Protein AF-0000000074255251 (afdb_homodimer)

Secondary structure (DSSP, 8-state):
--HHHHHHHHHHHHHHHHHHHHHHHHHH-THHIIIII--SSGGG--HHHHHHHHHHHHHHHHHHHHHHHTTT-HHHHHHHHHHHHHHHHHHHHHHHTS-SS-SSHHHHHHHHHHHHHHHHHHHHHHHHHHHHHHHHHHT-/--HHHHHHHHHHHHHHHHHHHHHHHHHH-THHIIIII--SSGGG--HHHHHHHHHHHHHHHHHHHHHHHTTT-HHHHHHHHHHHHHHHHHHHHHHHTS-SS-SSHHHHHHHHHHHHHHHHHHHHHHHHHHHHHHHHHHT-

Nearest PDB structures (foldseek):
  8vdq-assembly1_A  TM=4.973E-01  e=1.899E+00  Mus musculus
  7zw1-assembly1_B  TM=2.789E-01  e=3.136E+00  Homo sapiens
  8vdq-assembly1_A  TM=4.969E-01  e=1.899E+00  Mus musculus
  7zw1-assembly1_B  TM=2.789E-01  e=3.136E+00  Homo sapiens

pLDDT: mean 94.94, std 5.68, range [66.31, 98.88]

Radius of gyration: 19.83 Å; Cα contacts (8 Å, |Δi|>4): 352; chains: 2; bounding box: 44×58×39 Å

Solvent-accessible surface area (backbone atoms only — not comparable to full-atom values): 13835 Å² total; per-residue (Å²): 130,58,69,65,56,52,52,50,26,52,49,30,40,51,52,17,51,53,26,40,50,50,18,52,40,24,70,73,43,47,61,56,44,29,69,38,36,29,51,50,43,36,85,66,57,42,69,67,34,21,43,42,47,16,52,36,31,38,52,48,15,54,46,28,38,49,24,34,74,43,62,82,38,60,69,51,42,52,52,41,48,46,52,28,51,49,50,40,52,52,54,50,40,27,39,74,71,68,40,35,18,43,96,40,72,50,36,45,47,59,44,49,54,25,50,51,46,45,53,50,49,60,57,43,50,57,53,55,53,51,52,52,54,53,55,58,56,65,74,100,131,57,70,65,57,52,53,50,27,52,48,31,38,52,53,15,51,52,26,41,50,49,20,54,40,24,71,74,43,45,63,54,45,29,70,39,37,29,51,49,42,36,84,65,57,42,68,67,34,20,41,43,46,17,52,36,29,38,52,49,15,53,48,28,36,50,25,35,76,43,61,82,38,60,69,53,42,51,52,42,48,46,51,28,51,50,50,38,51,53,54,50,41,27,39,73,71,68,39,36,18,42,94,41,71,50,36,45,46,58,45,48,53,25,51,51,48,46,54,50,50,59,57,43,51,56,53,54,52,52,50,53,55,53,56,58,57,66,77,99

Sequence (280 aa):
MSRFLNVLRSWLVIVSIIAMGNTLQSFRDHTFLYEKLYTGKPDLVNGLQARTFGIWTLLSSVIRCFCAIDIHNKTLYHITLWTFFLALGHFLTEVFVFETAAPTVGVLAPLMVASFSVFGMLLGLQYLEVERVSRHKKRKMSRFLNVLRSWLVIVSIIAMGNTLQSFRDHTFLYEKLYTGKPDLVNGLQARTFGIWTLLSSVIRCFCAIDIHNKTLYHITLWTFFLALGHFLTEVFVFETAAPTVGVLAPLMVASFSVFGMLLGLQYLEVERVSRHKKRK

InterPro domains:
  IPR005352 Erg28 [PF03694] (8-118)
  IPR005352 Erg28 [PTHR15451] (5-123)

Organism: Phascolarctos cinereus (NCBI:txid38626)

Foldseek 3Di:
DDPLLLVLLVLLLVLLVVLQVLLVCLQPPVVCCCVQWQVQASVVGDNVNSNVSSVLSNVLSVLSNVCSVVVLPVVSLVVNLVSLVVLLVVLVCCVPPVRRGDPDPRSVVSNVSSVVSNVSSVVVVVVSVVVVVVVVVVVD/DDPLLLVLLVLLLVLLVVLQVLLVCLQPPVVCCCVQWQVQASVVGDNVNSNVSSVLSNVLSVLSNVCSVVVLPVVSLVVNLVSLVVLLVVLVCCVPPVRRGDPDPRSVVSNVSSVVSNVSSVVVVVVSVVVVVVVVVVVD

Structure (mmCIF, N/CA/C/O backbone):
data_AF-0000000074255251-model_v1
#
loop_
_entity.id
_entity.type
_entity.pdbx_description
1 polymer 'Probable ergosterol biosynthetic protein 28'
#
loop_
_atom_site.group_PDB
_atom_site.id
_atom_site.type_symbol
_atom_site.label_atom_id
_atom_site.label_alt_id
_atom_site.label_comp_id
_atom_site.label_asym_id
_atom_site.label_entity_id
_atom_site.label_seq_id
_atom_site.pdbx_PDB_ins_code
_atom_site.Cartn_x
_atom_site.Cartn_y
_atom_site.Cartn_z
_atom_site.occupancy
_atom_site.B_iso_or_equiv
_atom_site.auth_seq_id
_atom_site.auth_comp_id
_atom_site.auth_asym_id
_atom_site.auth_atom_id
_atom_site.pdbx_PDB_model_num
ATOM 1 N N . MET A 1 1 ? 14.016 24.734 5.926 1 81.44 1 MET A N 1
ATOM 2 C CA . MET A 1 1 ? 14.102 23.281 6 1 81.44 1 MET A CA 1
ATOM 3 C C . MET A 1 1 ? 15.555 22.812 6.016 1 81.44 1 MET A C 1
ATOM 5 O O . MET A 1 1 ? 16.406 23.391 5.336 1 81.44 1 MET A O 1
ATOM 9 N N . SER A 1 2 ? 15.875 21.891 6.789 1 88.94 2 SER A N 1
ATOM 10 C CA . SER A 1 2 ? 17.25 21.422 6.918 1 88.94 2 SER A CA 1
ATOM 11 C C . SER A 1 2 ? 17.734 20.781 5.621 1 88.94 2 SER A C 1
ATOM 13 O O . SER A 1 2 ? 16.922 20.344 4.801 1 88.94 2 SER A O 1
ATOM 15 N N . ARG A 1 3 ? 19 20.891 5.41 1 93.06 3 ARG A N 1
ATOM 16 C CA . ARG A 1 3 ? 19.609 20.266 4.25 1 93.06 3 ARG A CA 1
ATOM 17 C C . ARG A 1 3 ? 19.328 18.766 4.219 1 93.06 3 ARG A C 1
ATOM 19 O O . ARG A 1 3 ? 19.078 18.203 3.152 1 93.06 3 ARG A O 1
ATOM 26 N N . PHE A 1 4 ? 19.375 18.188 5.336 1 96 4 PHE A N 1
ATOM 27 C CA . PHE A 1 4 ? 19.141 16.75 5.422 1 96 4 PHE A CA 1
ATOM 28 C C . PHE A 1 4 ? 17.734 16.406 4.949 1 96 4 PHE A C 1
ATOM 30 O O . PHE A 1 4 ? 17.547 15.453 4.199 1 96 4 PHE A O 1
ATOM 37 N N . LEU A 1 5 ? 16.75 17.109 5.352 1 95.88 5 LEU A N 1
ATOM 38 C CA . LEU A 1 5 ? 15.375 16.828 4.957 1 95.88 5 LEU A CA 1
ATOM 39 C C . LEU A 1 5 ? 15.195 17.016 3.455 1 95.88 5 LEU A C 1
ATOM 41 O O . LEU A 1 5 ? 14.414 16.297 2.824 1 95.88 5 LEU A O 1
ATOM 45 N N . ASN A 1 6 ? 15.93 17.906 2.939 1 96.56 6 ASN A N 1
ATOM 46 C CA . ASN A 1 6 ? 15.875 18.094 1.494 1 96.56 6 ASN A CA 1
ATOM 47 C C . ASN A 1 6 ? 16.453 16.891 0.75 1 96.56 6 ASN A C 1
ATOM 49 O O . ASN A 1 6 ? 15.898 16.469 -0.268 1 96.56 6 ASN A O 1
ATOM 53 N N . VAL A 1 7 ? 17.547 16.438 1.216 1 97.81 7 VAL A N 1
ATOM 54 C CA . VAL A 1 7 ? 18.156 15.25 0.628 1 97.81 7 VAL A CA 1
ATOM 55 C C . VAL A 1 7 ? 17.203 14.062 0.779 1 97.81 7 VAL A C 1
ATOM 57 O O . VAL A 1 7 ? 17.031 13.273 -0.155 1 97.81 7 VAL A O 1
ATOM 60 N N . LEU A 1 8 ? 16.578 13.945 1.9 1 98.19 8 LEU A N 1
ATOM 61 C CA . LEU A 1 8 ? 15.633 12.867 2.164 1 98.19 8 LEU A CA 1
ATOM 62 C C . LEU A 1 8 ? 14.438 12.953 1.221 1 98.19 8 LEU A C 1
ATOM 64 O O . LEU A 1 8 ? 13.977 11.938 0.696 1 98.19 8 LEU A O 1
ATOM 68 N N . ARG A 1 9 ? 13.953 14.07 0.99 1 98.19 9 ARG A N 1
ATOM 69 C CA . ARG A 1 9 ? 12.852 14.281 0.059 1 98.19 9 ARG A CA 1
ATOM 70 C C . ARG A 1 9 ? 13.227 13.812 -1.345 1 98.19 9 ARG A C 1
ATOM 72 O O . ARG A 1 9 ? 12.453 13.109 -1.997 1 98.19 9 ARG A O 1
ATOM 79 N N . SER A 1 10 ? 14.398 14.25 -1.732 1 98.56 10 SER A N 1
ATOM 80 C CA . SER A 1 10 ? 14.867 13.852 -3.055 1 98.56 10 SER A CA 1
ATOM 81 C C . SER A 1 10 ? 15.016 12.336 -3.154 1 98.56 10 SER A C 1
ATOM 83 O O . SER A 1 10 ? 14.672 11.734 -4.176 1 98.56 10 SER A O 1
ATOM 85 N N . TRP A 1 11 ? 15.523 11.75 -2.123 1 98.69 11 TRP A N 1
ATOM 86 C CA . TRP A 1 11 ? 15.672 10.297 -2.059 1 98.69 11 TRP A CA 1
ATOM 87 C C . TRP A 1 11 ? 14.312 9.609 -2.184 1 98.69 11 TRP A C 1
ATOM 89 O O . TRP A 1 11 ? 14.156 8.664 -2.963 1 98.69 11 TRP A O 1
ATOM 99 N N . LEU A 1 12 ? 13.352 10.125 -1.461 1 98.81 12 LEU A N 1
ATOM 100 C CA . LEU A 1 12 ? 12.016 9.523 -1.478 1 98.81 12 LEU A CA 1
ATOM 101 C C . LEU A 1 12 ? 11.383 9.656 -2.857 1 98.81 12 LEU A C 1
ATOM 103 O O . LEU A 1 12 ? 10.664 8.758 -3.303 1 98.81 12 LEU A O 1
ATOM 107 N N . VAL A 1 13 ? 11.664 10.734 -3.539 1 98.81 13 VAL A N 1
ATOM 108 C CA . VAL A 1 13 ? 11.156 10.891 -4.898 1 98.81 13 VAL A CA 1
ATOM 109 C C . VAL A 1 13 ? 11.797 9.852 -5.812 1 98.81 13 VAL A C 1
ATOM 111 O O . VAL A 1 13 ? 11.109 9.211 -6.613 1 98.81 13 VAL A O 1
ATOM 114 N N . ILE A 1 14 ? 13.07 9.719 -5.688 1 98.75 14 ILE A N 1
ATOM 115 C CA . ILE A 1 14 ? 13.789 8.742 -6.508 1 98.75 14 ILE A CA 1
ATOM 116 C C . ILE A 1 14 ? 13.227 7.348 -6.254 1 98.75 14 ILE A C 1
ATOM 118 O O . ILE A 1 14 ? 12.945 6.605 -7.199 1 98.75 14 ILE A O 1
ATOM 122 N N . VAL A 1 15 ? 13.047 6.996 -5.008 1 98.56 15 VAL A N 1
ATOM 123 C CA . VAL A 1 15 ? 12.555 5.672 -4.648 1 98.56 15 VAL A CA 1
ATOM 124 C C . VAL A 1 15 ? 11.125 5.504 -5.156 1 98.56 15 VAL A C 1
ATOM 126 O O . VAL A 1 15 ? 10.719 4.406 -5.551 1 98.56 15 VAL A O 1
ATOM 129 N N . SER A 1 16 ? 10.383 6.551 -5.145 1 98.81 16 SER A N 1
ATOM 130 C CA . SER A 1 16 ? 9.031 6.52 -5.688 1 98.81 16 SER A CA 1
ATOM 131 C C . SER A 1 16 ? 9.047 6.242 -7.188 1 98.81 16 SER A C 1
ATOM 133 O O . SER A 1 16 ? 8.234 5.457 -7.691 1 98.81 16 SER A O 1
ATOM 135 N N . ILE A 1 17 ? 9.945 6.84 -7.902 1 98.5 17 ILE A N 1
ATOM 136 C CA . ILE A 1 17 ? 10.07 6.641 -9.336 1 98.5 17 ILE A CA 1
ATOM 137 C C . ILE A 1 17 ? 10.508 5.203 -9.625 1 98.5 17 ILE A C 1
ATOM 139 O O . ILE A 1 17 ? 9.992 4.562 -10.547 1 98.5 17 ILE A O 1
ATOM 143 N N . ILE A 1 18 ? 11.422 4.695 -8.852 1 97.38 18 ILE A N 1
ATOM 144 C CA . ILE A 1 18 ? 11.867 3.316 -9 1 97.38 18 ILE A CA 1
ATOM 145 C C . ILE A 1 18 ? 10.695 2.367 -8.789 1 97.38 18 ILE A C 1
ATOM 147 O O . ILE A 1 18 ? 10.5 1.429 -9.562 1 97.38 18 ILE A O 1
ATOM 151 N N . ALA A 1 19 ? 9.891 2.621 -7.762 1 98.12 19 ALA A N 1
ATOM 152 C CA . ALA A 1 19 ? 8.719 1.796 -7.484 1 98.12 19 ALA A CA 1
ATOM 153 C C . ALA A 1 19 ? 7.711 1.869 -8.633 1 98.12 19 ALA A C 1
ATOM 155 O O . ALA A 1 19 ? 7.078 0.867 -8.977 1 98.12 19 ALA A O 1
ATOM 156 N N . MET A 1 20 ? 7.547 3.023 -9.172 1 98 20 MET A N 1
ATOM 157 C CA . MET A 1 20 ? 6.684 3.168 -10.344 1 98 20 MET A CA 1
ATOM 158 C C . MET A 1 20 ? 7.207 2.346 -11.516 1 98 20 MET A C 1
ATOM 160 O O . MET A 1 20 ? 6.43 1.724 -12.242 1 98 20 MET A O 1
ATOM 164 N N . GLY A 1 21 ? 8.516 2.4 -11.703 1 95.5 21 GLY A N 1
ATOM 165 C CA . GLY A 1 21 ? 9.125 1.557 -12.711 1 95.5 21 GLY A CA 1
ATOM 166 C C . GLY A 1 21 ? 8.859 0.079 -12.5 1 95.5 21 GLY A C 1
ATOM 167 O O . GLY A 1 21 ? 8.562 -0.646 -13.453 1 95.5 21 GLY A O 1
ATOM 168 N N . ASN A 1 22 ? 8.961 -0.374 -11.266 1 95.06 22 ASN A N 1
ATOM 169 C CA . ASN A 1 22 ? 8.617 -1.755 -10.945 1 95.06 22 ASN A CA 1
ATOM 170 C C . ASN A 1 22 ? 7.172 -2.074 -11.305 1 95.06 22 ASN A C 1
ATOM 172 O O . ASN A 1 22 ? 6.879 -3.16 -11.805 1 95.06 22 ASN A O 1
ATOM 176 N N . THR A 1 23 ? 6.301 -1.154 -10.969 1 97.38 23 THR A N 1
ATOM 177 C CA . THR A 1 23 ? 4.891 -1.317 -11.289 1 97.38 23 THR A CA 1
ATOM 178 C C . THR A 1 23 ? 4.695 -1.527 -12.789 1 97.38 23 THR A C 1
ATOM 180 O O . THR A 1 23 ? 4.082 -2.512 -13.203 1 97.38 23 THR A O 1
ATOM 183 N N . LEU A 1 24 ? 5.25 -0.653 -13.555 1 96.75 24 LEU A N 1
ATOM 184 C CA . LEU A 1 24 ? 5.098 -0.719 -15 1 96.75 24 LEU A CA 1
ATOM 185 C C . LEU A 1 24 ? 5.676 -2.02 -15.555 1 96.75 24 LEU A C 1
ATOM 187 O O . LEU A 1 24 ? 5.059 -2.668 -16.406 1 96.75 24 LEU A O 1
ATOM 191 N N . GLN A 1 25 ? 6.781 -2.373 -15.055 1 94.5 25 GLN A N 1
ATOM 192 C CA . GLN A 1 25 ? 7.43 -3.605 -15.5 1 94.5 25 GLN A CA 1
ATOM 193 C C . GLN A 1 25 ? 6.598 -4.828 -15.133 1 94.5 25 GLN A C 1
ATOM 195 O O . GLN A 1 25 ? 6.508 -5.785 -15.898 1 94.5 25 GLN A O 1
ATOM 200 N N . SER A 1 26 ? 5.992 -4.832 -13.953 1 95.81 26 SER A N 1
ATOM 201 C CA . SER A 1 26 ? 5.191 -5.957 -13.477 1 95.81 26 SER A CA 1
ATOM 202 C C . SER A 1 26 ? 3.957 -6.16 -14.352 1 95.81 26 SER A C 1
ATOM 204 O O . SER A 1 26 ? 3.504 -7.289 -14.539 1 95.81 26 SER A O 1
ATOM 206 N N . PHE A 1 27 ? 3.361 -5.117 -14.922 1 94.88 27 PHE A N 1
ATOM 207 C CA . PHE A 1 27 ? 2.156 -5.215 -15.734 1 94.88 27 PHE A CA 1
ATOM 208 C C . PHE A 1 27 ? 2.504 -5.508 -17.188 1 94.88 27 PHE A C 1
ATOM 210 O O . PHE A 1 27 ? 1.709 -6.105 -17.906 1 94.88 27 PHE A O 1
ATOM 217 N N . ARG A 1 28 ? 3.715 -5.141 -17.578 1 91 28 ARG A N 1
ATOM 218 C CA . ARG A 1 28 ? 4.113 -5.332 -18.969 1 91 28 ARG A CA 1
ATOM 219 C C . AR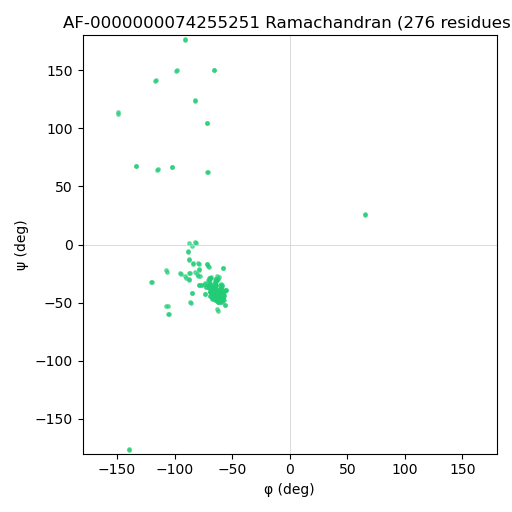G A 1 28 ? 4.688 -6.727 -19.188 1 91 28 ARG A C 1
ATOM 221 O O . ARG A 1 28 ? 4.328 -7.41 -20.141 1 91 28 ARG A O 1
ATOM 228 N N . ASP A 1 29 ? 5.625 -7.059 -18.297 1 89.38 29 ASP A N 1
ATOM 229 C CA . ASP A 1 29 ? 6.367 -8.312 -18.422 1 89.38 29 ASP A CA 1
ATOM 230 C C . ASP A 1 29 ? 6.773 -8.852 -17.062 1 89.38 29 ASP A C 1
ATOM 232 O O . ASP A 1 29 ? 7.699 -8.328 -16.438 1 89.38 29 ASP A O 1
ATOM 236 N N . HIS A 1 30 ? 6.117 -9.938 -16.828 1 83.56 30 HIS A N 1
ATOM 237 C CA . HIS A 1 30 ? 6.398 -10.477 -15.5 1 83.56 30 HIS A CA 1
ATOM 238 C C . HIS A 1 30 ? 7.699 -11.281 -15.492 1 83.56 30 HIS A C 1
ATOM 240 O O . HIS A 1 30 ? 8.117 -11.781 -14.445 1 83.56 30 HIS A O 1
ATOM 246 N N . THR A 1 31 ? 8.406 -11.359 -16.641 1 86.12 31 THR A N 1
ATOM 247 C CA . THR A 1 31 ? 9.656 -12.102 -16.703 1 86.12 31 THR A CA 1
ATOM 248 C C . THR A 1 31 ? 10.719 -11.461 -15.812 1 86.12 31 THR A C 1
ATOM 250 O O . THR A 1 31 ? 11.547 -12.156 -15.227 1 86.12 31 THR A O 1
ATOM 253 N N . PHE A 1 32 ? 10.617 -10.266 -15.664 1 87.19 32 PHE A N 1
ATOM 254 C CA . PHE A 1 32 ? 11.547 -9.539 -14.812 1 87.19 32 PHE A CA 1
ATOM 255 C C . PHE A 1 32 ? 11.523 -10.086 -13.391 1 87.19 32 PHE A C 1
ATOM 257 O O . PHE A 1 32 ? 12.57 -10.273 -12.766 1 87.19 32 PHE A O 1
ATOM 264 N N . LEU A 1 33 ? 10.391 -10.383 -12.938 1 85.75 33 LEU A N 1
ATOM 265 C CA . LEU A 1 33 ? 10.234 -10.805 -11.547 1 85.75 33 LEU A CA 1
ATOM 266 C C . LEU A 1 33 ? 10.867 -12.172 -11.32 1 85.75 33 LEU A C 1
ATOM 268 O O . LEU A 1 33 ? 11.555 -12.383 -10.32 1 85.75 33 LEU A O 1
ATOM 272 N N . TYR A 1 34 ? 10.711 -13.016 -12.234 1 88.06 34 TYR A N 1
ATOM 273 C CA . TYR A 1 34 ? 11.305 -14.32 -11.969 1 88.06 34 TYR A CA 1
ATOM 274 C C . TYR A 1 34 ? 12.781 -14.336 -12.344 1 88.06 34 TYR A C 1
ATOM 276 O O . TYR A 1 34 ? 13.547 -15.164 -11.844 1 88.06 34 TYR A O 1
ATOM 284 N N . GLU A 1 35 ? 13.211 -13.398 -13.094 1 88.12 35 GLU A N 1
ATOM 285 C CA . GLU A 1 35 ? 14.617 -13.391 -13.484 1 88.12 35 GLU A CA 1
ATOM 286 C C . GLU A 1 35 ? 15.461 -12.602 -12.492 1 88.12 35 GLU A C 1
ATOM 288 O O . GLU A 1 35 ? 16.641 -12.898 -12.297 1 88.12 35 GLU A O 1
ATOM 293 N N . LYS A 1 36 ? 14.797 -11.664 -11.867 1 89.38 36 LYS A N 1
ATOM 294 C CA . LYS A 1 36 ? 15.633 -10.75 -11.094 1 89.38 36 LYS A CA 1
ATOM 295 C C . LYS A 1 36 ? 15.25 -10.773 -9.617 1 89.38 36 LYS A C 1
ATOM 297 O O . LYS A 1 36 ? 16.109 -10.617 -8.742 1 89.38 36 LYS A O 1
ATOM 302 N N . LEU A 1 37 ? 14.039 -10.977 -9.297 1 93.19 37 LEU A N 1
ATOM 303 C CA . LEU A 1 37 ? 13.594 -10.812 -7.918 1 93.19 37 LEU A CA 1
ATOM 304 C C . LEU A 1 37 ? 13.375 -12.164 -7.25 1 93.19 37 LEU A C 1
ATOM 306 O O . LEU A 1 37 ? 14.062 -12.508 -6.285 1 93.19 37 LEU A O 1
ATOM 310 N N . TYR A 1 38 ? 12.5 -12.93 -7.789 1 96.12 38 TYR A N 1
ATOM 311 C CA . TYR A 1 38 ? 12.133 -14.203 -7.176 1 96.12 38 TYR A CA 1
ATOM 312 C C . TYR A 1 38 ? 12.805 -15.367 -7.895 1 96.12 38 TYR A C 1
ATOM 314 O O . TYR A 1 38 ? 12.125 -16.25 -8.43 1 96.12 38 TYR A O 1
ATOM 322 N N . THR A 1 39 ? 14.062 -15.453 -7.812 1 94.81 39 THR A N 1
ATOM 323 C CA . THR A 1 39 ? 14.891 -16.375 -8.578 1 94.81 39 THR A CA 1
ATOM 324 C C . THR A 1 39 ? 15.016 -17.719 -7.859 1 94.81 39 THR A C 1
ATOM 326 O O . THR A 1 39 ? 15.453 -18.703 -8.453 1 94.81 39 THR A O 1
ATOM 329 N N . GLY A 1 40 ? 14.648 -17.828 -6.652 1 95.38 40 GLY A N 1
ATOM 330 C CA . GLY A 1 40 ? 14.734 -19.078 -5.914 1 95.38 40 GLY A CA 1
ATOM 331 C C . GLY A 1 40 ? 13.758 -20.125 -6.398 1 95.38 40 GLY A C 1
ATOM 332 O O . GLY A 1 40 ? 14.117 -21.297 -6.535 1 95.38 40 GLY A O 1
ATOM 333 N N . LYS A 1 41 ? 12.531 -19.734 -6.633 1 95.62 41 LYS A N 1
ATOM 334 C CA . LYS A 1 41 ? 11.484 -20.578 -7.211 1 95.62 41 LYS A CA 1
ATOM 335 C C . LYS A 1 41 ? 10.734 -19.844 -8.312 1 95.62 41 LYS A C 1
ATOM 337 O O . LYS A 1 41 ? 9.555 -19.516 -8.164 1 95.62 41 LYS A O 1
ATOM 342 N N . PRO A 1 42 ? 11.391 -19.594 -9.367 1 94.44 42 PRO A N 1
ATOM 343 C CA . PRO A 1 42 ? 10.859 -18.75 -10.438 1 94.44 42 PRO A CA 1
ATOM 344 C C . PRO A 1 42 ? 9.539 -19.266 -11 1 94.44 42 PRO A C 1
ATOM 346 O O . PRO A 1 42 ? 8.75 -18.5 -11.555 1 94.44 42 PRO A O 1
ATOM 349 N N . ASP A 1 43 ? 9.219 -20.547 -10.797 1 95.06 43 ASP A N 1
ATOM 350 C CA . ASP A 1 43 ? 8 -21.141 -11.336 1 95.06 43 ASP A CA 1
ATOM 351 C C . ASP A 1 43 ? 6.762 -20.641 -10.602 1 95.06 43 ASP A C 1
ATOM 353 O O . ASP A 1 43 ? 5.637 -20.797 -11.078 1 95.06 43 ASP A O 1
ATOM 357 N N . LEU A 1 44 ? 6.977 -20.078 -9.461 1 95.62 44 LEU A N 1
ATOM 358 C CA . LEU A 1 44 ? 5.859 -19.562 -8.664 1 95.62 44 LEU A CA 1
ATOM 359 C C . LEU A 1 44 ? 5.391 -18.219 -9.188 1 95.62 44 LEU A C 1
ATOM 361 O O . LEU A 1 44 ? 4.301 -17.75 -8.844 1 95.62 44 LEU A O 1
ATOM 365 N N . VAL A 1 45 ? 6.23 -17.594 -9.984 1 96.44 45 VAL A N 1
ATOM 366 C CA . VAL A 1 45 ? 5.879 -16.281 -10.523 1 96.44 45 VAL A CA 1
ATOM 367 C C . VAL A 1 45 ? 4.988 -16.438 -11.75 1 96.44 45 VAL A C 1
ATOM 369 O O . VAL A 1 45 ? 5.297 -17.219 -12.648 1 96.44 45 VAL A O 1
ATOM 372 N N . ASN A 1 46 ? 3.863 -15.836 -11.703 1 95.94 46 ASN A N 1
ATOM 373 C CA . ASN A 1 46 ? 2.953 -15.797 -12.844 1 95.94 46 ASN A CA 1
ATOM 374 C C . ASN A 1 46 ? 2.305 -14.422 -12.984 1 95.94 46 ASN A C 1
ATOM 376 O O . ASN A 1 46 ? 2.672 -13.477 -12.281 1 95.94 46 ASN A O 1
ATOM 380 N N . GLY A 1 47 ? 1.424 -14.312 -13.922 1 96.19 47 GLY A N 1
ATOM 381 C CA . GLY A 1 47 ? 0.821 -13.023 -14.203 1 96.19 47 GLY A CA 1
ATOM 382 C C . GLY A 1 47 ? 0.044 -12.461 -13.031 1 96.19 47 GLY A C 1
ATOM 383 O O . GLY A 1 47 ? 0.061 -11.25 -12.789 1 96.19 47 GLY A O 1
ATOM 384 N N . LEU A 1 48 ? -0.673 -13.289 -12.32 1 97.19 48 LEU A N 1
ATOM 385 C CA . LEU A 1 48 ? -1.45 -12.844 -11.164 1 97.19 48 LEU A CA 1
ATOM 386 C C . LEU A 1 48 ? -0.538 -12.305 -10.07 1 97.19 48 LEU A C 1
ATOM 388 O O . LEU A 1 48 ? -0.793 -11.234 -9.516 1 97.19 48 LEU A O 1
ATOM 392 N N . GLN A 1 49 ? 0.502 -13.07 -9.773 1 96.94 49 GLN A N 1
ATOM 393 C CA . GLN A 1 49 ? 1.468 -12.625 -8.773 1 96.94 49 GLN A CA 1
ATOM 394 C C . GLN A 1 49 ? 2.121 -11.312 -9.188 1 96.94 49 GLN A C 1
ATOM 396 O O . GLN A 1 49 ? 2.303 -10.414 -8.367 1 96.94 49 GLN A O 1
ATOM 401 N N . ALA A 1 50 ? 2.4 -11.172 -10.43 1 97.69 50 ALA A N 1
ATOM 402 C CA . ALA A 1 50 ? 3.043 -9.969 -10.945 1 97.69 50 ALA A CA 1
ATOM 403 C C . ALA A 1 50 ? 2.121 -8.758 -10.828 1 97.69 50 ALA A C 1
ATOM 405 O O . ALA A 1 50 ? 2.557 -7.676 -10.43 1 97.69 50 ALA A O 1
ATOM 406 N N . ARG A 1 51 ? 0.934 -8.93 -11.141 1 97.94 51 ARG A N 1
ATOM 407 C CA . ARG A 1 51 ? -0.016 -7.824 -11.047 1 97.94 51 ARG A CA 1
ATOM 408 C C . ARG A 1 51 ? -0.259 -7.434 -9.594 1 97.94 51 ARG A C 1
ATOM 410 O O . ARG A 1 51 ? -0.426 -6.254 -9.281 1 97.94 51 ARG A O 1
ATOM 417 N N . THR A 1 52 ? -0.31 -8.398 -8.703 1 97.88 52 THR A N 1
ATOM 418 C CA . THR A 1 52 ? -0.433 -8.125 -7.273 1 97.88 52 THR A CA 1
ATOM 419 C C . THR A 1 52 ? 0.787 -7.363 -6.762 1 97.88 52 THR A C 1
ATOM 421 O O . THR A 1 52 ? 0.651 -6.395 -6.012 1 97.88 52 THR A O 1
ATOM 424 N N . PHE A 1 53 ? 1.96 -7.801 -7.195 1 98.31 53 PHE A N 1
ATOM 425 C CA . PHE A 1 53 ? 3.197 -7.105 -6.859 1 98.31 53 PHE A CA 1
ATOM 426 C C . PHE A 1 53 ? 3.172 -5.676 -7.379 1 98.31 53 PHE A C 1
ATOM 428 O O . PHE A 1 53 ? 3.578 -4.746 -6.676 1 98.31 53 PHE A O 1
ATOM 435 N N . GLY A 1 54 ? 2.684 -5.527 -8.547 1 98.19 54 GLY A N 1
ATOM 436 C CA . GLY A 1 54 ? 2.586 -4.215 -9.172 1 98.19 54 GLY A CA 1
ATOM 437 C C . GLY A 1 54 ? 1.679 -3.262 -8.414 1 98.19 54 GLY A C 1
ATOM 438 O O . GLY A 1 54 ? 1.993 -2.08 -8.273 1 98.19 54 GLY A O 1
ATOM 439 N N . ILE A 1 55 ? 0.579 -3.775 -7.977 1 98.44 55 ILE A N 1
ATOM 440 C CA . ILE A 1 55 ? -0.362 -2.936 -7.242 1 98.44 55 ILE A CA 1
ATOM 441 C C . ILE A 1 55 ? 0.253 -2.516 -5.906 1 98.44 55 ILE A C 1
ATOM 443 O O . ILE A 1 55 ? 0.095 -1.371 -5.477 1 98.44 55 ILE A O 1
ATOM 447 N N . TRP A 1 56 ? 0.909 -3.445 -5.25 1 98.44 56 TRP A N 1
ATOM 448 C CA . TRP A 1 56 ? 1.601 -3.139 -4.004 1 98.44 56 TRP A CA 1
ATOM 449 C C . TRP A 1 56 ? 2.66 -2.062 -4.219 1 98.44 56 TRP A C 1
ATOM 451 O O . TRP A 1 56 ? 2.74 -1.1 -3.451 1 98.44 56 TRP A O 1
ATOM 461 N N . THR A 1 57 ? 3.5 -2.193 -5.266 1 98.38 57 THR A N 1
ATOM 462 C CA . THR A 1 57 ? 4.562 -1.229 -5.527 1 98.38 57 THR A CA 1
ATOM 463 C C . THR A 1 57 ? 3.98 0.112 -5.969 1 98.38 57 THR A C 1
ATOM 465 O O . THR A 1 57 ? 4.543 1.167 -5.668 1 98.38 57 THR A O 1
ATOM 468 N N . LEU A 1 58 ? 2.9 0.075 -6.66 1 98.69 58 LEU A N 1
ATOM 469 C CA . LEU A 1 58 ? 2.238 1.315 -7.051 1 98.69 58 LEU A CA 1
ATOM 470 C C . LEU A 1 58 ? 1.768 2.09 -5.824 1 98.69 58 LEU A C 1
ATOM 472 O O . LEU A 1 58 ? 1.988 3.299 -5.727 1 98.69 58 LEU A O 1
ATOM 476 N N . LEU A 1 59 ? 1.108 1.392 -4.953 1 98.69 59 LEU A N 1
ATOM 477 C CA . LEU A 1 59 ? 0.651 2.035 -3.727 1 98.69 59 LEU A CA 1
ATOM 478 C C . LEU A 1 59 ? 1.825 2.619 -2.949 1 98.69 59 LEU A C 1
ATOM 480 O O . LEU A 1 59 ? 1.753 3.75 -2.463 1 98.69 59 LEU A O 1
ATOM 484 N N . SER A 1 60 ? 2.92 1.87 -2.842 1 98.81 60 SER A N 1
ATOM 485 C CA . SER A 1 60 ? 4.113 2.354 -2.16 1 98.81 60 SER A CA 1
ATOM 486 C C . SER A 1 60 ? 4.672 3.602 -2.838 1 98.81 60 SER A C 1
ATOM 488 O O . SER A 1 60 ? 5.098 4.543 -2.166 1 98.81 60 SER A O 1
ATOM 490 N N . SER A 1 61 ? 4.66 3.58 -4.102 1 98.81 61 SER A N 1
ATOM 491 C CA . SER A 1 61 ? 5.145 4.723 -4.867 1 98.81 61 SER A CA 1
ATOM 492 C C . SER A 1 61 ? 4.34 5.98 -4.547 1 98.81 61 SER A C 1
ATOM 494 O O . SER A 1 61 ? 4.91 7.047 -4.316 1 98.81 61 SER A O 1
ATOM 496 N N . VAL A 1 62 ? 3.07 5.863 -4.539 1 98.56 62 VAL A N 1
ATOM 497 C CA . VAL A 1 62 ? 2.174 6.98 -4.273 1 98.56 62 VAL A CA 1
ATOM 498 C C . VAL A 1 62 ? 2.424 7.52 -2.865 1 98.56 62 VAL A C 1
ATOM 500 O O . VAL A 1 62 ? 2.561 8.734 -2.674 1 98.56 62 VAL A O 1
ATOM 503 N N . ILE A 1 63 ? 2.521 6.641 -1.92 1 98.81 63 ILE A N 1
ATOM 504 C CA . ILE A 1 63 ? 2.764 7.031 -0.535 1 98.81 63 ILE A CA 1
ATOM 505 C C . ILE A 1 63 ? 4.086 7.789 -0.433 1 98.81 63 ILE A C 1
ATOM 507 O O . ILE A 1 63 ? 4.145 8.867 0.164 1 98.81 63 ILE A O 1
ATOM 511 N N . ARG A 1 64 ? 5.109 7.246 -1.038 1 98.88 64 ARG A N 1
ATOM 512 C CA . ARG A 1 64 ? 6.449 7.812 -0.932 1 98.88 64 ARG A CA 1
ATOM 513 C C . ARG A 1 64 ? 6.535 9.156 -1.646 1 98.88 64 ARG A C 1
ATOM 515 O O . ARG A 1 64 ? 7.176 10.086 -1.156 1 98.88 64 ARG A O 1
ATOM 522 N N . CYS A 1 65 ? 5.871 9.258 -2.723 1 98.69 65 CYS A N 1
ATOM 523 C CA . CYS A 1 65 ? 5.848 10.516 -3.465 1 98.69 65 CYS A CA 1
ATOM 524 C C . CYS A 1 65 ? 5.156 11.609 -2.66 1 98.69 65 CYS A C 1
ATOM 526 O O . CYS A 1 65 ? 5.688 12.711 -2.527 1 98.69 65 CYS A O 1
ATOM 528 N N . PHE A 1 66 ? 4.043 11.336 -2.104 1 98.56 66 PHE A N 1
ATOM 529 C CA . PHE A 1 66 ? 3.297 12.344 -1.362 1 98.56 66 PHE A CA 1
ATOM 530 C C . PHE A 1 66 ? 4.012 12.711 -0.067 1 98.56 66 PHE A C 1
ATOM 532 O O . PHE A 1 66 ? 3.947 13.852 0.385 1 98.56 66 PHE A O 1
ATOM 539 N N . CYS A 1 67 ? 4.648 11.688 0.509 1 98.44 67 CYS A N 1
ATOM 540 C CA . CYS A 1 67 ? 5.449 11.992 1.69 1 98.44 67 CYS A CA 1
ATOM 541 C C . CYS A 1 67 ? 6.57 12.969 1.351 1 98.44 67 CYS A C 1
ATOM 543 O O . CYS A 1 67 ? 6.859 13.883 2.121 1 98.44 67 CYS A O 1
ATOM 545 N N . ALA A 1 68 ? 7.207 12.75 0.187 1 98.44 68 ALA A N 1
ATOM 546 C CA . ALA A 1 68 ? 8.266 13.664 -0.243 1 98.44 68 ALA A CA 1
ATOM 547 C C . ALA A 1 68 ? 7.727 15.086 -0.397 1 98.44 68 ALA A C 1
ATOM 549 O O . ALA A 1 68 ? 8.391 16.047 -0.008 1 98.44 68 ALA A O 1
ATOM 550 N N . ILE A 1 69 ? 6.559 15.219 -0.874 1 97.31 69 ILE A N 1
ATOM 551 C CA . ILE A 1 69 ? 5.93 16.516 -1.107 1 97.31 69 ILE A CA 1
ATOM 552 C C . ILE A 1 69 ? 5.512 17.125 0.226 1 97.31 69 ILE A C 1
ATOM 554 O O . ILE A 1 69 ? 5.703 18.328 0.447 1 97.31 69 ILE A O 1
ATOM 558 N N . ASP A 1 70 ? 4.965 16.312 1.057 1 96.75 70 ASP A N 1
ATOM 559 C CA . ASP A 1 70 ? 4.469 16.75 2.359 1 96.75 70 ASP A CA 1
ATOM 560 C C . ASP A 1 70 ? 5.273 16.109 3.49 1 96.75 70 ASP A C 1
ATOM 562 O O . ASP A 1 70 ? 4.707 15.469 4.379 1 96.75 70 ASP A O 1
ATOM 566 N N . ILE A 1 71 ? 6.52 16.469 3.527 1 96.94 71 ILE A N 1
ATOM 567 C CA . ILE A 1 71 ? 7.465 15.75 4.383 1 96.94 71 ILE A CA 1
ATOM 568 C C . ILE A 1 71 ? 7.176 16.078 5.848 1 96.94 71 ILE A C 1
ATOM 570 O O . ILE A 1 71 ? 7.594 15.336 6.742 1 96.94 71 ILE A O 1
ATOM 574 N N . HIS A 1 72 ? 6.48 17.141 6.145 1 95.62 72 HIS A N 1
ATOM 575 C CA . HIS A 1 72 ? 6.25 17.562 7.523 1 95.62 72 HIS A CA 1
ATOM 576 C C . HIS A 1 72 ? 4.996 16.891 8.094 1 95.62 72 HIS A C 1
ATOM 578 O O . HIS A 1 72 ? 4.691 17.047 9.281 1 95.62 72 HIS A O 1
ATOM 584 N N . ASN A 1 73 ? 4.293 16.188 7.238 1 96.81 73 ASN A N 1
ATOM 585 C CA . ASN A 1 73 ? 3.158 15.398 7.719 1 96.81 73 ASN A CA 1
ATOM 586 C C . ASN A 1 73 ? 3.613 14.172 8.508 1 96.81 73 ASN A C 1
ATOM 588 O O . ASN A 1 73 ? 3.98 13.156 7.918 1 96.81 73 ASN A O 1
ATOM 592 N N . LYS A 1 74 ? 3.498 14.219 9.742 1 96.06 74 LYS A N 1
ATOM 593 C CA . LYS A 1 74 ? 4.074 13.203 10.617 1 96.06 74 LYS A CA 1
ATOM 594 C C . LYS A 1 74 ? 3.404 11.852 10.398 1 96.06 74 LYS A C 1
ATOM 596 O O . LYS A 1 74 ? 4.078 10.812 10.359 1 96.06 74 LYS A O 1
ATOM 601 N N . THR A 1 75 ? 2.121 11.852 10.336 1 97.38 75 THR A N 1
ATOM 602 C CA . THR A 1 75 ? 1.406 10.594 10.141 1 97.38 75 THR A CA 1
ATOM 603 C C . THR A 1 75 ? 1.818 9.938 8.82 1 97.38 75 THR A C 1
ATOM 605 O O . THR A 1 75 ? 2.096 8.742 8.781 1 97.38 75 THR A O 1
ATOM 608 N N . LEU A 1 76 ? 1.838 10.758 7.805 1 97.94 76 LEU A N 1
ATOM 609 C CA . LEU A 1 76 ? 2.258 10.25 6.504 1 97.94 76 LEU A CA 1
ATOM 610 C C . LEU A 1 76 ? 3.701 9.766 6.551 1 97.94 76 LEU A C 1
ATOM 612 O O . LEU A 1 76 ? 4.039 8.75 5.93 1 97.94 76 LEU A O 1
ATOM 616 N N . TYR A 1 77 ? 4.547 10.508 7.262 1 98.38 77 TYR A N 1
ATOM 617 C CA . TYR A 1 77 ? 5.941 10.125 7.438 1 98.38 77 TYR A CA 1
ATOM 618 C C . TYR A 1 77 ? 6.055 8.742 8.055 1 98.38 77 TYR A C 1
ATOM 620 O O . TYR A 1 77 ? 6.816 7.898 7.574 1 98.38 77 TYR A O 1
ATOM 628 N N . HIS A 1 78 ? 5.297 8.469 9.016 1 97.88 78 HIS A N 1
ATOM 629 C CA . HIS A 1 78 ? 5.336 7.164 9.672 1 97.88 78 HIS A CA 1
ATOM 630 C C . HIS A 1 78 ? 4.805 6.066 8.758 1 97.88 78 HIS A C 1
ATOM 632 O O . HIS A 1 78 ? 5.336 4.957 8.734 1 97.88 78 HIS A O 1
ATOM 638 N N . ILE A 1 79 ? 3.781 6.348 8.062 1 98.69 79 ILE A N 1
ATOM 639 C CA . ILE A 1 79 ? 3.248 5.367 7.121 1 98.69 79 ILE A CA 1
ATOM 640 C C . ILE A 1 79 ? 4.301 5.043 6.066 1 98.69 79 ILE A C 1
ATOM 642 O O . ILE A 1 79 ? 4.473 3.879 5.691 1 98.69 79 ILE A O 1
ATOM 646 N N . THR A 1 80 ? 4.938 6.062 5.598 1 98.88 80 THR A N 1
ATOM 647 C CA . THR A 1 80 ? 5.984 5.855 4.605 1 98.88 80 THR A CA 1
ATOM 648 C C . THR A 1 80 ? 7.102 4.984 5.172 1 98.88 80 THR A C 1
ATOM 650 O O . THR A 1 80 ? 7.594 4.078 4.496 1 98.88 80 THR A O 1
ATOM 653 N N . LEU A 1 81 ? 7.496 5.312 6.395 1 98.62 81 LEU A N 1
ATOM 654 C CA . LEU A 1 81 ? 8.477 4.469 7.07 1 98.62 81 LEU A CA 1
ATOM 655 C C . LEU A 1 81 ? 7.996 3.021 7.125 1 98.62 81 LEU A C 1
ATOM 657 O O . LEU A 1 81 ? 8.781 2.096 6.898 1 98.62 81 LEU A O 1
ATOM 661 N N . TRP A 1 82 ? 6.754 2.811 7.355 1 98.38 82 TRP A N 1
ATOM 662 C CA . TRP A 1 82 ? 6.16 1.481 7.43 1 98.38 82 TRP A CA 1
ATOM 663 C C . TRP A 1 82 ? 6.254 0.766 6.086 1 98.38 82 TRP A C 1
ATOM 665 O O . TRP A 1 82 ? 6.402 -0.458 6.035 1 98.38 82 TRP A O 1
ATOM 675 N N . THR A 1 83 ? 6.137 1.471 4.961 1 98.88 83 THR A N 1
ATOM 676 C CA . THR A 1 83 ? 6.266 0.82 3.66 1 98.88 83 THR A CA 1
ATOM 677 C C . THR A 1 83 ? 7.625 0.147 3.521 1 98.88 83 THR A C 1
ATOM 679 O O . THR A 1 83 ? 7.738 -0.923 2.92 1 98.88 83 THR A O 1
ATOM 682 N N . PHE A 1 84 ? 8.633 0.748 4.082 1 98.88 84 PHE A N 1
ATOM 683 C CA . PHE A 1 84 ? 9.977 0.206 3.947 1 98.88 84 PHE A CA 1
ATOM 684 C C . PHE A 1 84 ? 10.188 -0.966 4.898 1 98.88 84 PHE A C 1
ATOM 686 O O . PHE 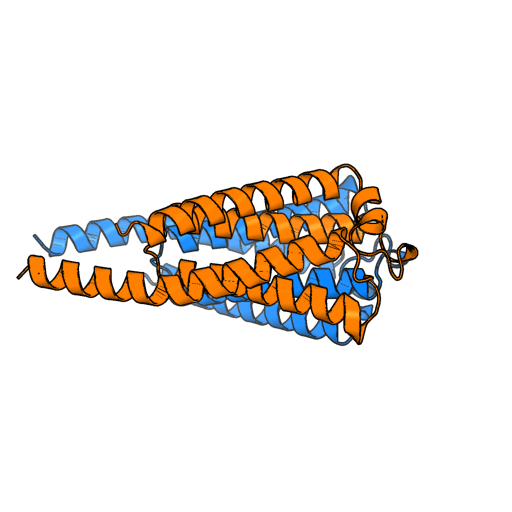A 1 84 ? 10.906 -1.915 4.574 1 98.88 84 PHE A O 1
ATOM 693 N N . PHE A 1 85 ? 9.602 -0.915 6.035 1 98.69 85 PHE A N 1
ATOM 694 C CA . PHE A 1 85 ? 9.641 -2.07 6.922 1 98.69 85 PHE A CA 1
ATOM 695 C C . PHE A 1 85 ? 8.953 -3.27 6.281 1 98.69 85 PHE A C 1
ATOM 697 O O . PHE A 1 85 ? 9.422 -4.402 6.402 1 98.69 85 PHE A O 1
ATOM 704 N N . LEU A 1 86 ? 7.84 -2.994 5.664 1 98.62 86 LEU A N 1
ATOM 705 C CA . LEU A 1 86 ? 7.109 -4.07 5 1 98.62 86 LEU A CA 1
ATOM 706 C C . LEU A 1 86 ? 7.93 -4.656 3.855 1 98.62 86 LEU A C 1
ATOM 708 O O . LEU A 1 86 ? 7.961 -5.875 3.67 1 98.62 86 LEU A O 1
ATOM 712 N N . ALA A 1 87 ? 8.594 -3.744 3.113 1 98.56 87 ALA A N 1
ATOM 713 C CA . ALA A 1 87 ? 9.461 -4.223 2.037 1 98.56 87 ALA A CA 1
ATOM 714 C C . ALA A 1 87 ? 10.594 -5.086 2.584 1 98.56 87 ALA A C 1
ATOM 716 O O . ALA A 1 87 ? 10.859 -6.168 2.061 1 98.56 87 ALA A O 1
ATOM 717 N N . LEU A 1 88 ? 11.219 -4.66 3.641 1 98.56 88 LEU A N 1
ATOM 718 C CA . LEU A 1 88 ? 12.281 -5.438 4.266 1 98.56 88 LEU A CA 1
ATOM 719 C C . LEU A 1 88 ? 11.758 -6.785 4.75 1 98.56 88 LEU A C 1
ATOM 721 O O . LEU A 1 88 ? 12.359 -7.824 4.465 1 98.56 88 LEU A O 1
ATOM 725 N N . GLY A 1 89 ? 10.672 -6.73 5.453 1 98.38 89 GLY A N 1
ATOM 726 C CA . GLY A 1 89 ? 10.086 -7.965 5.949 1 98.38 89 GLY A CA 1
ATOM 727 C C . GLY A 1 89 ? 9.742 -8.945 4.848 1 98.38 89 GLY A C 1
ATOM 728 O O . GLY A 1 89 ? 10.031 -10.141 4.961 1 98.38 89 GLY A O 1
ATOM 729 N N . HIS A 1 90 ? 9.125 -8.438 3.818 1 98.44 90 HIS A N 1
ATOM 730 C CA . HIS A 1 90 ? 8.727 -9.312 2.719 1 98.44 90 HIS A CA 1
ATOM 731 C C . HIS A 1 90 ? 9.938 -9.961 2.062 1 98.44 90 HIS A C 1
ATOM 733 O O . HIS A 1 90 ? 9.992 -11.188 1.927 1 98.44 90 HIS A O 1
ATOM 739 N N . PHE A 1 91 ? 10.984 -9.203 1.701 1 98.31 91 PHE A N 1
ATOM 740 C CA . PHE A 1 91 ? 12.102 -9.734 0.927 1 98.31 91 PHE A CA 1
ATOM 741 C C . PHE A 1 91 ? 13.016 -10.57 1.808 1 98.31 91 PHE A C 1
ATOM 743 O O . PHE A 1 91 ? 13.594 -11.562 1.349 1 98.31 91 PHE A O 1
ATOM 750 N N . LEU A 1 92 ? 13.18 -10.211 3.055 1 98.19 92 LEU A N 1
ATOM 751 C CA . LEU A 1 92 ? 13.984 -11.016 3.957 1 98.19 92 LEU A CA 1
ATOM 752 C C . LEU A 1 92 ? 13.352 -12.383 4.184 1 98.19 92 LEU A C 1
ATOM 754 O O . LEU A 1 92 ? 14.039 -13.406 4.152 1 98.19 92 LEU A O 1
ATOM 758 N N . THR A 1 93 ? 12.016 -12.422 4.387 1 98.12 93 THR A N 1
ATOM 759 C CA . THR A 1 93 ? 11.367 -13.703 4.613 1 98.12 93 THR A CA 1
ATOM 760 C C . THR A 1 93 ? 11.336 -14.531 3.33 1 98.12 93 THR A C 1
ATOM 762 O O . THR A 1 93 ? 11.445 -15.758 3.373 1 98.12 93 THR A O 1
ATOM 765 N N . GLU A 1 94 ? 11.266 -13.875 2.203 1 98.12 94 GLU A N 1
ATOM 766 C CA . GLU A 1 94 ? 11.289 -14.609 0.94 1 98.12 94 GLU A CA 1
ATOM 767 C C . GLU A 1 94 ? 12.656 -15.234 0.683 1 98.12 94 GLU A C 1
ATOM 769 O O . GLU A 1 94 ? 12.75 -16.281 0.04 1 98.12 94 GLU A O 1
ATOM 774 N N . VAL A 1 95 ? 13.664 -14.594 1.206 1 97.69 95 VAL A N 1
ATOM 775 C CA . VAL A 1 95 ? 15.023 -15.086 0.989 1 97.69 95 VAL A CA 1
ATOM 776 C C . VAL A 1 95 ? 15.352 -16.156 2.021 1 97.69 95 VAL A C 1
ATOM 778 O O . VAL A 1 95 ? 15.828 -17.234 1.671 1 97.69 95 VAL A O 1
ATOM 781 N N . PHE A 1 96 ? 14.977 -15.969 3.285 1 97.56 96 PHE A N 1
ATOM 782 C CA . PHE A 1 96 ? 15.57 -16.797 4.336 1 97.56 96 PHE A CA 1
ATOM 783 C C . PHE A 1 96 ? 14.57 -17.812 4.848 1 97.56 96 PHE A C 1
ATOM 785 O O . PHE A 1 96 ? 14.953 -18.828 5.441 1 97.56 96 PHE A O 1
ATOM 792 N N . VAL A 1 97 ? 13.328 -17.609 4.684 1 97.56 97 VAL A N 1
ATOM 793 C CA . VAL A 1 97 ? 12.32 -18.516 5.238 1 97.56 97 VAL A CA 1
ATOM 794 C C . VAL A 1 97 ? 11.688 -19.328 4.113 1 97.56 97 VAL A C 1
ATOM 796 O O . VAL A 1 97 ? 11.781 -20.562 4.102 1 97.56 97 VAL A O 1
ATOM 799 N N . PHE A 1 98 ? 11.203 -18.641 3.08 1 96.75 98 PHE A N 1
ATOM 800 C CA . PHE A 1 98 ? 10.43 -19.328 2.047 1 96.75 98 PHE A CA 1
ATOM 801 C C . PHE A 1 98 ? 11.32 -19.734 0.879 1 96.75 98 PHE A C 1
ATOM 803 O O . PHE A 1 98 ? 10.961 -20.594 0.078 1 96.75 98 PHE A O 1
ATOM 810 N N . GLU A 1 99 ? 12.43 -18.969 0.729 1 97.38 99 GLU A N 1
ATOM 811 C CA . GLU A 1 99 ? 13.461 -19.281 -0.259 1 97.38 99 GLU A CA 1
ATOM 812 C C . GLU A 1 99 ? 12.914 -19.141 -1.68 1 97.38 99 GLU A C 1
ATOM 814 O O . GLU A 1 99 ? 13.344 -19.875 -2.582 1 97.38 99 GLU A O 1
ATOM 819 N N . THR A 1 100 ? 11.898 -18.312 -1.812 1 97.19 100 THR A N 1
ATOM 820 C CA . THR A 1 100 ? 11.383 -18.016 -3.145 1 97.19 100 THR A CA 1
ATOM 821 C C . THR A 1 100 ? 12.273 -17 -3.857 1 97.19 100 THR A C 1
ATOM 823 O O . THR A 1 100 ? 12.227 -16.875 -5.082 1 97.19 100 THR A O 1
ATOM 826 N N . ALA A 1 101 ? 13.031 -16.266 -3.1 1 96.12 101 ALA A N 1
ATOM 827 C CA . ALA A 1 101 ? 14.023 -15.344 -3.645 1 96.12 101 ALA A CA 1
ATOM 828 C C . ALA A 1 101 ? 15.43 -15.742 -3.225 1 96.12 101 ALA A C 1
ATOM 830 O O . ALA A 1 101 ? 15.641 -16.219 -2.105 1 96.12 101 ALA A O 1
ATOM 831 N N . ALA A 1 102 ? 16.406 -15.609 -4.164 1 95.81 102 ALA A N 1
ATOM 832 C CA . ALA A 1 102 ? 17.828 -15.789 -3.855 1 95.81 102 ALA A CA 1
ATOM 833 C C . ALA A 1 102 ? 18.5 -14.453 -3.623 1 95.81 102 ALA A C 1
ATOM 835 O O . ALA A 1 102 ? 18.016 -13.406 -4.074 1 95.81 102 ALA A O 1
ATOM 836 N N . PRO A 1 103 ? 19.531 -14.414 -2.797 1 94.69 103 PRO A N 1
ATOM 837 C CA . PRO A 1 103 ? 20.234 -13.148 -2.541 1 94.69 103 PRO A CA 1
ATOM 838 C C . PRO A 1 103 ? 21.078 -12.688 -3.727 1 94.69 103 PRO A C 1
ATOM 840 O O . PRO A 1 103 ? 22.297 -12.578 -3.609 1 94.69 103 PRO A O 1
ATOM 843 N N . THR A 1 104 ? 20.469 -12.43 -4.82 1 92.5 104 THR A N 1
ATOM 844 C CA . THR A 1 104 ? 21.094 -11.875 -6.02 1 92.5 104 THR A CA 1
ATOM 845 C C . THR A 1 104 ? 21.016 -10.352 -6.008 1 92.5 104 THR A C 1
ATOM 847 O O . THR A 1 104 ? 20.422 -9.758 -5.109 1 92.5 104 THR A O 1
ATOM 850 N N . VAL A 1 105 ? 21.609 -9.789 -6.992 1 89.12 105 VAL A N 1
ATOM 851 C CA . VAL A 1 105 ? 21.625 -8.328 -7.09 1 89.12 105 VAL A CA 1
ATOM 852 C C . VAL A 1 105 ? 20.188 -7.801 -7.168 1 89.12 105 VAL A C 1
ATOM 854 O O . VAL A 1 105 ? 19.875 -6.758 -6.59 1 89.12 105 VAL A O 1
ATOM 857 N N . GLY A 1 106 ? 19.312 -8.508 -7.777 1 90.62 106 GLY A N 1
ATOM 858 C CA . GLY A 1 106 ? 17.922 -8.109 -7.922 1 90.62 106 GLY A CA 1
ATOM 859 C C . GLY A 1 106 ? 17.203 -7.945 -6.594 1 90.62 106 GLY A C 1
ATOM 860 O O . GLY A 1 106 ? 16.469 -6.977 -6.391 1 90.62 106 GLY A O 1
ATOM 861 N N . VAL A 1 107 ? 17.406 -8.789 -5.703 1 94.81 107 VAL A N 1
ATOM 862 C CA . VAL A 1 107 ? 16.734 -8.758 -4.41 1 94.81 107 VAL A CA 1
ATOM 863 C C . VAL A 1 107 ? 17.531 -7.875 -3.441 1 94.81 107 VAL A C 1
ATOM 865 O O . VAL A 1 107 ? 16.938 -7.207 -2.584 1 94.81 107 VAL A O 1
ATOM 868 N N . LEU A 1 108 ? 18.812 -7.844 -3.654 1 94.88 108 LEU A N 1
ATOM 869 C CA . LEU A 1 108 ? 19.641 -7.051 -2.754 1 94.88 108 LEU A CA 1
ATOM 870 C C . LEU A 1 108 ? 19.375 -5.559 -2.953 1 94.88 108 LEU A C 1
ATOM 872 O O . LEU A 1 108 ? 19.5 -4.773 -2.008 1 94.88 108 LEU A O 1
ATOM 876 N N . ALA A 1 109 ? 19.016 -5.207 -4.109 1 95.31 109 ALA A N 1
ATOM 877 C CA . ALA A 1 109 ? 18.75 -3.805 -4.406 1 95.31 109 ALA A CA 1
ATOM 878 C C . ALA A 1 109 ? 17.562 -3.289 -3.58 1 95.31 109 ALA A C 1
ATOM 880 O O . ALA A 1 109 ? 17.703 -2.322 -2.826 1 95.31 109 ALA A O 1
ATOM 881 N N . PRO A 1 110 ? 16.438 -3.936 -3.686 1 96.25 110 PRO A N 1
ATOM 882 C CA . PRO A 1 110 ? 15.336 -3.457 -2.852 1 96.25 110 PRO A CA 1
ATOM 883 C C . PRO A 1 110 ? 15.633 -3.582 -1.358 1 96.25 110 PRO A C 1
ATOM 885 O O . PRO A 1 110 ? 15.18 -2.75 -0.566 1 96.25 110 PRO A O 1
ATOM 888 N N . LEU A 1 111 ? 16.375 -4.508 -0.955 1 97.94 111 LEU A N 1
ATOM 889 C CA . LEU A 1 111 ? 16.734 -4.637 0.451 1 97.94 111 LEU A CA 1
ATOM 890 C C . LEU A 1 111 ? 17.609 -3.465 0.896 1 97.94 111 LEU A C 1
ATOM 892 O O . LEU A 1 111 ? 17.406 -2.916 1.982 1 97.94 111 LEU A O 1
ATOM 896 N N . MET A 1 112 ? 18.531 -3.113 0.102 1 97.94 112 MET A N 1
ATOM 897 C CA . MET A 1 112 ? 19.406 -1.984 0.417 1 97.94 112 MET A CA 1
ATOM 898 C C . MET A 1 112 ? 18.625 -0.675 0.406 1 97.94 112 MET A C 1
ATOM 900 O O . MET A 1 112 ? 18.75 0.141 1.318 1 97.94 112 MET A O 1
ATOM 904 N N . VAL A 1 113 ? 17.828 -0.519 -0.624 1 98.12 113 VAL A N 1
ATOM 905 C CA . VAL A 1 113 ? 17.016 0.687 -0.731 1 98.12 113 VAL A CA 1
ATOM 906 C C . VAL A 1 113 ? 16.125 0.819 0.501 1 98.12 113 VAL A C 1
ATOM 908 O O . VAL A 1 113 ? 16.047 1.893 1.103 1 98.12 113 VAL A O 1
ATOM 911 N N . ALA A 1 114 ? 15.469 -0.224 0.878 1 98.75 114 ALA A N 1
ATOM 912 C CA . ALA A 1 114 ? 14.586 -0.199 2.041 1 98.75 114 ALA A CA 1
ATOM 913 C C . ALA A 1 114 ? 15.367 0.076 3.32 1 98.75 114 ALA A C 1
ATOM 915 O O . ALA A 1 114 ? 14.938 0.868 4.16 1 98.75 114 ALA A O 1
ATOM 916 N N . SER A 1 115 ? 16.531 -0.528 3.479 1 98.75 115 SER A N 1
ATOM 917 C CA . SER A 1 115 ? 17.359 -0.344 4.672 1 98.75 115 SER A CA 1
ATOM 918 C C . SER A 1 115 ? 17.844 1.094 4.785 1 98.75 115 SER A C 1
ATOM 920 O O . SER A 1 115 ? 17.75 1.709 5.848 1 98.75 115 SER A O 1
ATOM 922 N N . PHE A 1 116 ? 18.312 1.623 3.762 1 98.56 116 PHE A N 1
ATOM 923 C CA . PHE A 1 116 ? 18.797 3 3.752 1 98.56 116 PHE A CA 1
ATOM 924 C C . PHE A 1 116 ? 17.641 3.975 4.004 1 98.56 116 PHE A C 1
ATOM 926 O O . PHE A 1 116 ? 17.828 5 4.664 1 98.56 116 PHE A O 1
ATOM 933 N N . SER A 1 117 ? 16.531 3.643 3.43 1 98.88 117 SER A N 1
ATOM 934 C CA . SER A 1 117 ? 15.367 4.496 3.654 1 98.88 117 SER A CA 1
ATOM 935 C C . SER A 1 117 ? 14.938 4.473 5.117 1 98.88 117 SER A C 1
ATOM 937 O O . SER A 1 117 ? 14.641 5.516 5.699 1 98.88 117 SER A O 1
ATOM 939 N N . VAL A 1 118 ? 14.914 3.309 5.703 1 98.81 118 VAL A N 1
ATOM 940 C CA . VAL A 1 118 ? 14.57 3.205 7.117 1 98.81 118 VAL A CA 1
ATOM 941 C C . VAL A 1 118 ? 15.555 4.02 7.953 1 98.81 118 VAL A C 1
ATOM 943 O O . VAL A 1 118 ? 15.141 4.848 8.773 1 98.81 118 VAL A O 1
ATOM 946 N N . PHE A 1 119 ? 16.797 3.828 7.719 1 98.56 119 PHE A N 1
ATOM 947 C CA . PHE A 1 119 ? 17.812 4.539 8.469 1 98.56 119 PHE A CA 1
ATOM 948 C C . PHE A 1 119 ? 17.703 6.043 8.258 1 98.56 119 PHE A C 1
ATOM 950 O O . PHE A 1 119 ? 17.703 6.812 9.219 1 98.56 119 PHE A O 1
ATOM 957 N N . GLY A 1 120 ? 17.594 6.43 7.027 1 98.25 120 GLY A N 1
ATOM 958 C CA . GLY A 1 120 ? 17.453 7.844 6.711 1 98.25 120 GLY A CA 1
ATOM 959 C C . GLY A 1 120 ? 16.219 8.477 7.328 1 98.25 120 GLY A C 1
ATOM 960 O O . GLY A 1 120 ? 16.297 9.586 7.859 1 98.25 120 GLY A O 1
ATOM 961 N N . MET A 1 121 ? 15.188 7.797 7.266 1 98.56 121 MET A N 1
ATOM 962 C CA . MET A 1 121 ? 13.938 8.375 7.766 1 98.56 121 MET A CA 1
ATOM 963 C C . MET A 1 121 ? 13.938 8.414 9.289 1 98.56 121 MET A C 1
ATOM 965 O O . MET A 1 121 ? 13.367 9.328 9.891 1 98.56 121 MET A O 1
ATOM 969 N N . LEU A 1 122 ? 14.539 7.477 9.969 1 98.06 122 LEU A N 1
ATOM 970 C CA . LEU A 1 122 ? 14.648 7.531 11.422 1 98.06 122 LEU A CA 1
ATOM 971 C C . LEU A 1 122 ? 15.516 8.711 11.852 1 98.06 122 LEU A C 1
ATOM 973 O O . LEU A 1 122 ? 15.188 9.406 12.82 1 98.06 122 LEU A O 1
ATOM 977 N N . LEU A 1 123 ? 16.562 8.953 11.133 1 97.25 123 LEU A N 1
ATOM 978 C CA . LEU A 1 123 ? 17.359 10.141 11.391 1 97.25 123 LEU A CA 1
ATOM 979 C C . LEU A 1 123 ? 16.562 11.406 11.102 1 97.25 123 LEU A C 1
ATOM 981 O O . LEU A 1 123 ? 16.656 12.398 11.836 1 97.25 123 LEU A O 1
ATOM 985 N N . GLY A 1 124 ? 15.773 11.344 10.047 1 96.31 124 GLY A N 1
ATOM 986 C CA . GLY A 1 124 ? 14.953 12.484 9.648 1 96.31 124 GLY A CA 1
ATOM 987 C C . GLY A 1 124 ? 13.922 12.867 10.688 1 96.31 124 GLY A C 1
ATOM 988 O O . GLY A 1 124 ? 13.523 14.031 10.773 1 96.31 124 GLY A O 1
ATOM 989 N N . LEU A 1 125 ? 13.484 11.891 11.508 1 95.12 125 LEU A N 1
ATOM 990 C CA . LEU A 1 125 ? 12.516 12.18 12.562 1 95.12 125 LEU A CA 1
ATOM 991 C C . LEU A 1 125 ? 13.062 13.219 13.539 1 95.12 125 LEU A C 1
ATOM 993 O O . LEU A 1 125 ? 12.32 14.07 14.031 1 95.12 125 LEU A O 1
ATOM 997 N N . GLN A 1 126 ? 14.297 13.18 13.828 1 92.75 126 GLN A N 1
ATOM 998 C CA . GLN A 1 126 ? 14.938 14.133 14.734 1 92.75 126 GLN A CA 1
ATOM 999 C C . GLN A 1 126 ? 14.922 15.539 14.156 1 92.75 126 GLN A C 1
ATOM 1001 O O . GLN A 1 126 ? 14.703 16.516 14.883 1 92.75 126 GLN A O 1
ATOM 1006 N N . TYR A 1 127 ? 15.094 15.594 12.938 1 91.69 127 TYR A N 1
ATOM 1007 C CA . TYR A 1 127 ? 15.102 16.906 12.281 1 91.69 127 TYR A CA 1
ATOM 1008 C C . TYR A 1 127 ? 13.703 17.484 12.211 1 91.69 127 TYR A C 1
ATOM 1010 O O . TYR A 1 127 ? 13.531 18.703 12.289 1 91.69 127 TYR A O 1
ATOM 1018 N N . LEU A 1 128 ? 12.766 16.656 12 1 91.44 128 LEU A N 1
ATOM 1019 C CA . LEU A 1 128 ? 11.383 17.125 11.977 1 91.44 128 LEU A CA 1
ATOM 1020 C C . LEU A 1 128 ? 10.969 17.672 13.336 1 91.44 128 LEU A C 1
ATOM 1022 O O . LEU A 1 128 ? 10.289 18.703 13.414 1 91.44 128 LEU A O 1
ATOM 1026 N N . GLU A 1 129 ? 11.391 17.078 14.352 1 88.25 129 GLU A N 1
ATOM 1027 C CA . GLU A 1 129 ? 11.062 17.516 15.703 1 88.25 129 GLU A CA 1
ATOM 1028 C C . GLU A 1 129 ? 11.742 18.844 16.031 1 88.25 129 GLU A C 1
ATOM 1030 O O . GLU A 1 129 ? 11.133 19.734 16.625 1 88.25 129 GLU A O 1
ATOM 1035 N N . VAL A 1 130 ? 12.938 18.969 15.625 1 87.12 130 VAL A N 1
ATOM 1036 C CA . VAL A 1 130 ? 13.688 20.203 15.883 1 87.12 130 VAL A CA 1
ATOM 1037 C C . VAL A 1 130 ? 13.07 21.359 15.117 1 87.12 130 VAL A C 1
ATOM 1039 O O . VAL A 1 130 ? 12.922 22.469 15.656 1 87.12 130 VAL A O 1
ATOM 1042 N N . GLU A 1 131 ? 12.688 21.109 14.023 1 86.19 131 GLU A N 1
ATOM 1043 C CA . GLU A 1 131 ? 12.078 22.156 13.219 1 86.19 131 GLU A CA 1
ATOM 1044 C C . GLU A 1 131 ? 10.719 22.562 13.781 1 86.19 131 GLU A C 1
ATOM 1046 O O . GLU A 1 131 ? 10.359 23.75 13.742 1 86.19 131 GLU A O 1
ATOM 1051 N N . ARG A 1 132 ? 10.039 21.688 14.281 1 83.62 132 ARG A N 1
ATOM 1052 C CA . ARG A 1 132 ? 8.742 21.984 14.883 1 83.62 132 ARG A CA 1
ATOM 1053 C C . ARG A 1 132 ? 8.906 22.859 16.125 1 83.62 132 ARG A C 1
ATOM 1055 O O . ARG A 1 132 ? 8.156 23.812 16.312 1 83.62 132 ARG A O 1
ATOM 1062 N N . VAL A 1 133 ? 9.867 22.516 16.875 1 84.38 133 VAL A N 1
ATOM 1063 C CA . VAL A 1 133 ? 10.125 23.266 18.094 1 84.38 133 VAL A CA 1
ATOM 1064 C C . VAL A 1 133 ? 10.617 24.672 17.75 1 84.38 133 VAL A C 1
ATOM 1066 O O . VAL A 1 133 ? 10.211 25.656 18.375 1 84.38 133 VAL A O 1
ATOM 1069 N N . SER A 1 134 ? 11.367 24.797 16.734 1 83.75 134 SER A N 1
ATOM 1070 C CA . SER A 1 134 ? 11.914 26.094 16.312 1 83.75 134 SER A CA 1
ATOM 1071 C C . SER A 1 134 ? 10.828 27 15.766 1 83.75 134 SER A C 1
ATOM 1073 O O . SER A 1 134 ? 10.844 28.219 16 1 83.75 134 SER A O 1
ATOM 1075 N N . ARG A 1 135 ? 9.922 26.5 15.117 1 79.62 135 ARG A N 1
ATOM 1076 C CA . ARG A 1 135 ? 8.812 27.281 14.555 1 79.62 135 ARG A CA 1
ATOM 1077 C C . ARG A 1 135 ? 7.879 27.766 15.648 1 79.62 135 ARG A C 1
ATOM 1079 O O . ARG A 1 135 ? 7.348 28.875 15.57 1 79.62 135 ARG A O 1
ATOM 1086 N N . HIS A 1 136 ? 7.703 26.969 16.656 1 78.88 136 HIS A N 1
ATOM 1087 C CA . HIS A 1 136 ? 6.867 27.359 17.781 1 78.88 136 HIS A CA 1
ATOM 1088 C C . HIS A 1 136 ? 7.523 28.469 18.609 1 78.88 136 HIS A C 1
ATOM 1090 O O . HIS A 1 136 ? 6.844 29.359 19.094 1 78.88 136 HIS A O 1
ATOM 1096 N N . LYS A 1 137 ? 8.789 28.578 18.672 1 79.88 137 LYS A N 1
ATOM 1097 C CA . LYS A 1 137 ? 9.531 29.594 19.406 1 79.88 137 LYS A CA 1
ATOM 1098 C C . LYS A 1 137 ? 9.539 30.922 18.656 1 79.88 137 LYS A C 1
ATOM 1100 O O . LYS A 1 137 ? 9.469 32 19.266 1 79.88 137 LYS A O 1
ATOM 1105 N N . LYS A 1 138 ? 9.43 30.891 17.469 1 77.69 138 LYS A N 1
ATOM 1106 C CA . LYS A 1 138 ? 9.445 32.125 16.688 1 77.69 138 LYS A CA 1
ATOM 1107 C C . LYS A 1 138 ? 8.07 32.781 16.688 1 77.69 138 LYS A C 1
ATOM 1109 O O . LYS A 1 138 ? 7.961 34 16.531 1 77.69 138 LYS A O 1
ATOM 1114 N N . ARG A 1 139 ? 7.086 32.125 16.891 1 73.5 139 ARG A N 1
ATOM 1115 C CA . ARG A 1 139 ? 5.738 32.688 16.891 1 73.5 139 ARG A CA 1
ATOM 1116 C C . ARG A 1 139 ? 5.375 33.219 18.266 1 73.5 139 ARG A C 1
ATOM 1118 O O . ARG A 1 139 ? 4.352 33.906 18.422 1 73.5 139 ARG A O 1
ATOM 1125 N N . LYS A 1 140 ? 6.191 33.156 19.188 1 66.44 140 LYS A N 1
ATOM 1126 C CA . LYS A 1 140 ? 6.023 33.844 20.469 1 66.44 140 LYS A CA 1
ATOM 1127 C C . LYS A 1 140 ? 6.875 35.125 20.531 1 66.44 140 LYS A C 1
ATOM 1129 O O . LYS A 1 140 ? 7.977 35.156 19.969 1 66.44 140 LYS A O 1
ATOM 1134 N N . MET B 1 1 ? -17.141 17.797 14.844 1 81.25 1 MET B N 1
ATOM 1135 C CA . MET B 1 1 ? -17.016 16.969 13.648 1 81.25 1 MET B CA 1
ATOM 1136 C C . MET B 1 1 ? -18.391 16.516 13.18 1 81.25 1 MET B C 1
ATOM 1138 O O . MET B 1 1 ? -19.266 16.203 13.992 1 81.25 1 MET B O 1
ATOM 1142 N N . SER B 1 2 ? -18.641 16.516 11.961 1 88.88 2 SER B N 1
ATOM 1143 C CA . SER B 1 2 ? -19.953 16.156 11.422 1 88.88 2 SER B CA 1
ATOM 1144 C C . SER B 1 2 ? -20.266 14.688 11.688 1 88.88 2 SER B C 1
ATOM 1146 O O . SER B 1 2 ? -19.359 13.875 11.891 1 88.88 2 SER B O 1
ATOM 1148 N N . ARG B 1 3 ? -21.516 14.422 11.812 1 93.25 3 ARG B N 1
ATOM 1149 C CA . ARG B 1 3 ? -21.969 13.055 11.992 1 93.25 3 ARG B CA 1
ATOM 1150 C C . ARG B 1 3 ? -21.484 12.156 10.852 1 93.25 3 ARG B C 1
ATOM 1152 O O . ARG B 1 3 ? -21.109 11.008 11.086 1 93.25 3 ARG B O 1
ATOM 1159 N N . PHE B 1 4 ? -21.531 12.68 9.711 1 96 4 PHE B N 1
ATOM 1160 C CA . PHE B 1 4 ? -21.109 11.906 8.547 1 96 4 PHE B CA 1
ATOM 1161 C C . PHE B 1 4 ? -19.641 11.508 8.664 1 96 4 PHE B C 1
ATOM 1163 O O . PHE B 1 4 ? -19.281 10.367 8.391 1 96 4 PHE B O 1
ATOM 1170 N N . LEU B 1 5 ? -18.781 12.375 9.023 1 96 5 LEU B N 1
ATOM 1171 C CA . LEU B 1 5 ? -17.359 12.07 9.141 1 96 5 LEU B CA 1
ATOM 1172 C C . LEU B 1 5 ? -17.109 11.031 10.227 1 96 5 LEU B C 1
ATOM 1174 O O . LEU B 1 5 ? -16.203 10.203 10.102 1 96 5 LEU B O 1
ATOM 1178 N N . ASN B 1 6 ? -17.922 11.062 11.203 1 96.56 6 ASN B N 1
ATOM 1179 C CA . ASN B 1 6 ? -17.797 10.055 12.25 1 96.56 6 ASN B CA 1
ATOM 1180 C C . ASN B 1 6 ? -18.156 8.664 11.727 1 96.56 6 ASN B C 1
ATOM 1182 O O . ASN B 1 6 ? -17.5 7.68 12.055 1 96.56 6 ASN B O 1
ATOM 1186 N N . VAL B 1 7 ? -19.234 8.609 11.016 1 97.88 7 VAL B N 1
ATOM 1187 C CA . VAL B 1 7 ? -19.625 7.352 10.406 1 97.88 7 VAL B CA 1
ATOM 1188 C C . VAL B 1 7 ? -18.547 6.875 9.445 1 97.88 7 VAL B C 1
ATOM 1190 O O . VAL B 1 7 ? -18.203 5.688 9.414 1 97.88 7 VAL B O 1
ATOM 1193 N N . LEU B 1 8 ? -17.984 7.77 8.695 1 98.25 8 LEU B N 1
ATOM 1194 C CA . LEU B 1 8 ? -16.922 7.449 7.75 1 98.25 8 LEU B CA 1
ATOM 1195 C C . LEU B 1 8 ? -15.688 6.918 8.477 1 98.25 8 LEU B C 1
ATOM 1197 O O . LEU B 1 8 ? -15.062 5.949 8.031 1 98.25 8 LEU B O 1
ATOM 1201 N N . ARG B 1 9 ? -15.344 7.48 9.531 1 98.19 9 ARG B N 1
ATOM 1202 C CA . ARG B 1 9 ? -14.219 7.027 10.344 1 98.19 9 ARG B CA 1
ATOM 1203 C C . ARG B 1 9 ? -14.438 5.594 10.82 1 98.19 9 ARG B C 1
ATOM 1205 O O . ARG B 1 9 ? -13.531 4.762 10.727 1 98.19 9 ARG B O 1
ATOM 1212 N N . SER B 1 10 ? -15.625 5.395 11.32 1 98.62 10 SER B N 1
ATOM 1213 C CA . SER B 1 10 ? -15.953 4.051 11.789 1 98.62 10 SER B CA 1
ATOM 1214 C C . SER B 1 10 ? -15.891 3.037 10.656 1 98.62 10 SER B C 1
ATOM 1216 O O . SER B 1 10 ? -15.406 1.919 10.844 1 98.62 10 SER B O 1
ATOM 1218 N N . TRP B 1 11 ? -16.375 3.418 9.523 1 98.75 11 TRP B N 1
ATOM 1219 C CA . TRP B 1 11 ? -16.328 2.568 8.344 1 98.75 11 TRP B CA 1
ATOM 1220 C C . TRP B 1 11 ? -14.891 2.234 7.973 1 98.75 11 TRP B C 1
ATOM 1222 O O . TRP B 1 11 ? -14.555 1.071 7.727 1 98.75 11 TRP B O 1
ATOM 1232 N N . LEU B 1 12 ? -14.055 3.238 7.988 1 98.81 12 LEU B N 1
ATOM 1233 C CA . LEU B 1 12 ? -12.656 3.041 7.617 1 98.81 12 LEU B CA 1
ATOM 1234 C C . LEU B 1 12 ? -11.953 2.125 8.617 1 98.81 12 LEU B C 1
ATOM 1236 O O . LEU B 1 12 ? -11.094 1.325 8.234 1 98.81 12 LEU B O 1
ATOM 1240 N N . VAL B 1 13 ? -12.336 2.205 9.867 1 98.81 13 VAL B N 1
ATOM 1241 C CA . VAL B 1 13 ? -11.766 1.305 10.867 1 98.81 13 VAL B CA 1
ATOM 1242 C C . VAL B 1 13 ? -12.195 -0.131 10.578 1 98.81 13 VAL B C 1
ATOM 1244 O O . VAL B 1 13 ? -11.383 -1.053 10.625 1 98.81 13 VAL B O 1
ATOM 1247 N N . ILE B 1 14 ? -13.445 -0.283 10.297 1 98.75 14 ILE B N 1
ATOM 1248 C CA . ILE B 1 14 ? -13.969 -1.611 10 1 98.75 14 ILE B CA 1
ATOM 1249 C C . ILE B 1 14 ? -13.25 -2.188 8.781 1 98.75 14 ILE B C 1
ATOM 1251 O O . ILE B 1 14 ? -12.805 -3.338 8.805 1 98.75 14 ILE B O 1
ATOM 1255 N N . VAL B 1 15 ? -13.109 -1.399 7.754 1 98.56 15 VAL B N 1
ATOM 1256 C CA . VAL B 1 15 ? -12.461 -1.854 6.527 1 98.56 15 VAL B CA 1
ATOM 1257 C C . VAL B 1 15 ? -10.992 -2.162 6.805 1 98.56 15 VAL B C 1
ATOM 1259 O O . VAL B 1 15 ? -10.422 -3.082 6.211 1 98.56 15 VAL B O 1
ATOM 1262 N N . SER B 1 16 ? -10.406 -1.413 7.668 1 98.81 16 SER B N 1
ATOM 1263 C CA . SER B 1 16 ? -9.031 -1.681 8.07 1 98.81 16 SER B CA 1
ATOM 1264 C C . SER B 1 16 ? -8.914 -3.025 8.781 1 98.81 16 SER B C 1
ATOM 1266 O O . SER B 1 16 ? -7.98 -3.789 8.523 1 98.81 16 SER B O 1
ATOM 1268 N N . ILE B 1 17 ? -9.828 -3.344 9.617 1 98.56 17 ILE B N 1
ATOM 1269 C CA . ILE B 1 17 ? -9.836 -4.609 10.344 1 98.56 17 ILE B CA 1
ATOM 1270 C C . ILE B 1 17 ? -10.055 -5.762 9.367 1 98.56 17 ILE B C 1
ATOM 1272 O O . ILE B 1 17 ? -9.406 -6.805 9.477 1 98.56 17 ILE B O 1
ATOM 1276 N N . ILE B 1 18 ? -10.938 -5.59 8.438 1 97.44 18 ILE B N 1
ATOM 1277 C CA . ILE B 1 18 ? -11.188 -6.602 7.414 1 97.44 18 ILE B CA 1
ATOM 1278 C C . ILE B 1 18 ? -9.906 -6.859 6.621 1 97.44 18 ILE B C 1
ATOM 1280 O O . ILE B 1 18 ? -9.539 -8.008 6.379 1 97.44 18 ILE B O 1
ATOM 1284 N N . ALA B 1 19 ? -9.219 -5.793 6.238 1 98.12 19 ALA B N 1
ATOM 1285 C CA . ALA B 1 19 ? -7.969 -5.918 5.5 1 98.12 19 ALA B CA 1
ATOM 1286 C C . ALA B 1 19 ? -6.91 -6.637 6.332 1 98.12 19 ALA B C 1
ATOM 1288 O O . ALA B 1 19 ? -6.129 -7.434 5.801 1 98.12 19 ALA B O 1
ATOM 1289 N N . MET B 1 20 ? -6.867 -6.348 7.586 1 98 20 MET B N 1
ATOM 1290 C CA . MET B 1 20 ? -5.957 -7.059 8.484 1 98 20 MET B CA 1
ATOM 1291 C C . MET B 1 20 ? -6.289 -8.547 8.523 1 98 20 MET B C 1
ATOM 1293 O O . MET B 1 20 ? -5.391 -9.391 8.539 1 98 20 MET B O 1
ATOM 1297 N N . GLY B 1 21 ? -7.582 -8.836 8.594 1 95.44 21 GLY B N 1
ATOM 1298 C CA . GLY B 1 21 ? -8.008 -10.227 8.523 1 95.44 21 GLY B CA 1
ATOM 1299 C C . GLY B 1 21 ? -7.559 -10.914 7.25 1 95.44 21 GLY B C 1
ATOM 1300 O O . GLY B 1 21 ? -7.109 -12.062 7.289 1 95.44 21 GLY B O 1
ATOM 1301 N N . ASN B 1 22 ? -7.668 -10.242 6.133 1 95.12 22 ASN B N 1
ATOM 1302 C CA . ASN B 1 22 ? -7.168 -10.789 4.875 1 95.12 22 ASN B CA 1
ATOM 1303 C C . ASN B 1 22 ? -5.668 -11.07 4.938 1 95.12 22 ASN B C 1
ATOM 1305 O O . ASN B 1 22 ? -5.199 -12.078 4.414 1 95.12 22 ASN B O 1
ATOM 1309 N N . THR B 1 23 ? -4.961 -10.117 5.512 1 97.31 23 THR B N 1
ATOM 1310 C CA . THR B 1 23 ? -3.52 -10.281 5.672 1 97.31 23 THR B CA 1
ATOM 1311 C C . THR B 1 23 ? -3.201 -11.562 6.445 1 97.31 23 THR B C 1
ATOM 1313 O O . THR B 1 23 ? -2.438 -12.406 5.969 1 97.31 23 THR B O 1
ATOM 1316 N N . LEU B 1 24 ? -3.816 -11.711 7.559 1 96.62 24 LEU B N 1
ATOM 1317 C CA . LEU B 1 24 ? -3.564 -12.867 8.414 1 96.62 24 LEU B CA 1
ATOM 1318 C C . LEU B 1 24 ? -3.926 -14.164 7.688 1 96.62 24 LEU B C 1
ATOM 1320 O O . LEU B 1 24 ? -3.172 -15.133 7.738 1 96.62 24 LEU B O 1
ATOM 1324 N N . GLN B 1 25 ? -5.008 -14.141 7.035 1 94.38 25 GLN B N 1
ATOM 1325 C CA . GLN B 1 25 ? -5.453 -15.32 6.301 1 94.38 25 GLN B CA 1
ATOM 1326 C C . GLN B 1 25 ? -4.488 -15.656 5.164 1 94.38 25 GLN B C 1
ATOM 1328 O O . GLN B 1 25 ? -4.223 -16.828 4.895 1 94.38 25 GLN B O 1
ATOM 1333 N N . SER B 1 26 ? -3.965 -14.648 4.477 1 95.75 26 SER B N 1
ATOM 1334 C CA . SER B 1 26 ? -3.051 -14.844 3.357 1 95.75 26 SER B CA 1
ATOM 1335 C C . SER B 1 26 ? -1.746 -15.484 3.816 1 95.75 26 SER B C 1
ATOM 1337 O O . SER B 1 26 ? -1.135 -16.266 3.076 1 95.75 26 SER B O 1
ATOM 1339 N N . PHE B 1 27 ? -1.263 -15.227 5.02 1 94.75 27 PHE B N 1
ATOM 1340 C CA . PHE B 1 27 ? -0.004 -15.766 5.523 1 94.75 27 PHE B CA 1
ATOM 1341 C C . PHE B 1 27 ? -0.217 -17.125 6.168 1 94.75 27 PHE B C 1
ATOM 1343 O O . PHE B 1 27 ? 0.695 -17.953 6.195 1 94.75 27 PHE B O 1
ATOM 1350 N N . ARG B 1 28 ? -1.428 -17.375 6.625 1 90.81 28 ARG B N 1
ATOM 1351 C CA . ARG B 1 28 ? -1.706 -18.625 7.305 1 90.81 28 ARG B CA 1
ATOM 1352 C C . ARG B 1 28 ? -2.064 -19.719 6.309 1 90.81 28 ARG B C 1
ATOM 1354 O O . ARG B 1 28 ? -1.549 -20.844 6.391 1 90.81 28 ARG B O 1
ATOM 1361 N N . ASP B 1 29 ? -3.01 -19.375 5.434 1 89 29 ASP B N 1
ATOM 1362 C CA . ASP B 1 29 ? -3.559 -20.328 4.48 1 89 29 ASP B CA 1
ATOM 1363 C C . ASP B 1 29 ? -3.982 -19.625 3.188 1 89 29 ASP B C 1
ATOM 1365 O O . ASP B 1 29 ? -4.996 -18.938 3.154 1 89 29 ASP B O 1
ATOM 1369 N N . HIS B 1 30 ? -3.223 -20.031 2.232 1 83 30 HIS B N 1
ATOM 1370 C CA . HIS B 1 30 ? -3.521 -19.359 0.973 1 83 30 HIS B CA 1
ATOM 1371 C C . HIS B 1 30 ? -4.703 -20.016 0.265 1 83 30 HIS B C 1
ATOM 1373 O O . HIS B 1 30 ? -5.121 -19.562 -0.804 1 83 30 HIS B O 1
ATOM 1379 N N . THR B 1 31 ? -5.312 -21.047 0.874 1 86 31 THR B N 1
ATOM 1380 C CA . THR B 1 31 ? -6.449 -21.719 0.26 1 86 31 THR B CA 1
ATOM 1381 C C . THR B 1 31 ? -7.637 -20.766 0.135 1 86 31 THR B C 1
ATOM 1383 O O . THR B 1 31 ? -8.398 -20.844 -0.832 1 86 31 THR B O 1
ATOM 1386 N N . PHE B 1 32 ? -7.703 -19.906 0.962 1 87.06 32 PHE B N 1
ATOM 1387 C CA . PHE B 1 32 ? -8.773 -18.922 0.943 1 87.06 32 PHE B CA 1
ATOM 1388 C C . PHE B 1 32 ? -8.766 -18.141 -0.363 1 87.06 32 PHE B C 1
ATOM 1390 O O . PHE B 1 32 ? -9.812 -17.906 -0.967 1 87.06 32 PHE B O 1
ATOM 1397 N N . LEU B 1 33 ? -7.645 -17.797 -0.8 1 86 33 LEU B N 1
ATOM 1398 C CA . LEU B 1 33 ? -7.523 -16.953 -1.975 1 86 33 LEU B CA 1
ATOM 1399 C C . LEU B 1 33 ? -7.98 -17.688 -3.23 1 86 33 LEU B C 1
ATOM 1401 O O . LEU B 1 33 ? -8.695 -17.125 -4.062 1 86 33 LEU B O 1
ATOM 1405 N N . TYR B 1 34 ? -7.645 -18.891 -3.322 1 88.38 34 TYR B N 1
ATOM 1406 C CA . TYR B 1 34 ? -8.07 -19.562 -4.547 1 88.38 34 TYR B CA 1
ATOM 1407 C C . TYR B 1 34 ? -9.5 -20.062 -4.426 1 88.38 34 TYR B C 1
ATOM 1409 O O . TYR B 1 34 ? -10.18 -20.266 -5.438 1 88.38 34 TYR B O 1
ATOM 1417 N N . GLU B 1 35 ? -10.016 -20.141 -3.26 1 88.44 35 GLU B N 1
ATOM 1418 C CA . GLU B 1 35 ? -11.383 -20.625 -3.104 1 88.44 35 GLU B CA 1
ATOM 1419 C C . GLU B 1 35 ? -12.391 -19.484 -3.16 1 88.44 35 GLU B C 1
ATOM 1421 O O . GLU B 1 35 ? -13.523 -19.672 -3.598 1 88.44 35 GLU B O 1
ATOM 1426 N N . LYS B 1 36 ? -11.898 -18.344 -2.746 1 89.62 36 LYS B N 1
ATOM 1427 C CA . LYS B 1 36 ? -12.898 -17.297 -2.561 1 89.62 36 LYS B CA 1
ATOM 1428 C C . LYS B 1 36 ? -12.617 -16.094 -3.463 1 89.62 36 LYS B C 1
ATOM 1430 O O . LYS B 1 36 ? -13.547 -15.438 -3.936 1 89.62 36 LYS B O 1
ATOM 1435 N N . LEU B 1 37 ? -11.414 -15.812 -3.742 1 93.38 37 LEU B N 1
ATOM 1436 C CA . LEU B 1 37 ? -11.094 -14.578 -4.434 1 93.38 37 LEU B CA 1
ATOM 1437 C C . LEU B 1 37 ? -10.734 -14.844 -5.895 1 93.38 37 LEU B C 1
ATOM 1439 O O . LEU B 1 37 ? -11.43 -14.383 -6.801 1 93.38 37 LEU B O 1
ATOM 1443 N N . TYR B 1 38 ? -9.727 -15.617 -6.105 1 96.25 38 TYR B N 1
ATOM 1444 C CA . TYR B 1 38 ? -9.234 -15.859 -7.457 1 96.25 38 TYR B CA 1
ATOM 1445 C C . TYR B 1 38 ? -9.695 -17.219 -7.973 1 96.25 38 TYR B C 1
ATOM 1447 O O . TYR B 1 38 ? -8.875 -18.078 -8.281 1 96.25 38 TYR B O 1
ATOM 1455 N N . THR B 1 39 ? -10.93 -17.375 -8.172 1 94.94 39 THR B N 1
ATOM 1456 C CA . THR B 1 39 ? -11.586 -18.641 -8.477 1 94.94 39 THR B CA 1
ATOM 1457 C C . THR B 1 39 ? -11.578 -18.906 -9.977 1 94.94 39 THR B C 1
ATOM 1459 O O . THR B 1 39 ? -11.844 -20.031 -10.414 1 94.94 39 THR B O 1
ATOM 1462 N N . GLY B 1 40 ? -11.289 -17.984 -10.805 1 95.56 40 GLY B N 1
ATOM 1463 C CA . GLY B 1 40 ? -11.258 -18.172 -12.242 1 95.56 40 GLY B CA 1
ATOM 1464 C C . GLY B 1 40 ? -10.109 -19.062 -12.703 1 95.56 40 GLY B C 1
ATOM 1465 O O . GLY B 1 40 ? -10.289 -19.922 -13.562 1 95.56 40 GLY B O 1
ATOM 1466 N N . LYS B 1 41 ? -8.93 -18.844 -12.172 1 95.75 41 LYS B N 1
ATOM 1467 C CA . LYS B 1 41 ? -7.738 -19.656 -12.398 1 95.75 41 LYS B CA 1
ATOM 1468 C C . LYS B 1 41 ? -7.027 -19.969 -11.086 1 95.75 41 LYS B C 1
ATOM 1470 O O . LYS B 1 41 ? -5.914 -19.5 -10.852 1 95.75 41 LYS B O 1
ATOM 1475 N N . PRO B 1 42 ? -7.629 -20.734 -10.281 1 94.44 42 PRO B N 1
ATOM 1476 C CA . PRO B 1 42 ? -7.145 -20.984 -8.922 1 94.44 42 PRO B CA 1
ATOM 1477 C C . PRO B 1 42 ? -5.734 -21.562 -8.891 1 94.44 42 PRO B C 1
ATOM 1479 O O . PRO B 1 42 ? -5.023 -21.422 -7.895 1 94.44 42 PRO B O 1
ATOM 1482 N N . ASP B 1 43 ? -5.254 -22.141 -9.984 1 95.12 43 ASP B N 1
ATOM 1483 C CA . ASP B 1 43 ? -3.936 -22.766 -10.047 1 95.12 43 ASP B CA 1
ATOM 1484 C C . ASP B 1 43 ? -2.828 -21.719 -10.031 1 95.12 43 ASP B C 1
ATOM 1486 O O . ASP B 1 43 ? -1.663 -22.031 -9.789 1 95.12 43 ASP B O 1
ATOM 1490 N N . LEU B 1 44 ? -3.201 -20.516 -10.312 1 95.62 44 LEU B N 1
ATOM 1491 C CA . LEU B 1 44 ? -2.215 -19.438 -10.336 1 95.62 44 LEU B CA 1
ATOM 1492 C C . LEU B 1 44 ? -1.895 -18.953 -8.922 1 95.62 44 LEU B C 1
ATOM 1494 O O . LEU B 1 44 ? -0.902 -18.266 -8.711 1 95.62 44 LEU B O 1
ATOM 1498 N N . VAL B 1 45 ? -2.752 -19.312 -7.996 1 96.38 45 VAL B N 1
ATOM 1499 C CA . VAL B 1 45 ? -2.543 -18.891 -6.617 1 96.38 45 VAL B CA 1
ATOM 1500 C C . VAL B 1 45 ? -1.557 -19.828 -5.926 1 96.38 45 VAL B C 1
ATOM 1502 O O . VAL B 1 45 ? -1.697 -21.047 -6.004 1 96.38 45 VAL B O 1
ATOM 1505 N N . ASN B 1 46 ? -0.53 -19.281 -5.41 1 95.88 46 ASN B N 1
ATOM 1506 C CA . ASN B 1 46 ? 0.438 -20.016 -4.613 1 95.88 46 ASN B CA 1
ATOM 1507 C C . ASN B 1 46 ? 0.905 -19.219 -3.402 1 95.88 46 ASN B C 1
ATOM 1509 O O . ASN B 1 46 ? 0.368 -18.141 -3.121 1 95.88 46 ASN B O 1
ATOM 1513 N N . GLY B 1 47 ? 1.816 -19.766 -2.68 1 96.06 47 GLY B N 1
ATOM 1514 C CA . GLY B 1 47 ? 2.258 -19.109 -1.454 1 96.06 47 GLY B CA 1
ATOM 1515 C C . GLY B 1 47 ? 2.873 -17.75 -1.688 1 96.06 47 GLY B C 1
ATOM 1516 O O . GLY B 1 47 ? 2.676 -16.828 -0.889 1 96.06 47 GLY B O 1
ATOM 1517 N N . LEU B 1 48 ? 3.65 -17.609 -2.725 1 97.06 48 LEU B N 1
ATOM 1518 C CA . LEU B 1 48 ? 4.281 -16.328 -3.037 1 97.06 48 LEU B CA 1
ATOM 1519 C C . LEU B 1 48 ? 3.234 -15.266 -3.352 1 97.06 48 LEU B C 1
ATOM 1521 O O . LEU B 1 48 ? 3.307 -14.141 -2.84 1 97.06 48 LEU B O 1
ATOM 1525 N N . GLN B 1 49 ? 2.287 -15.641 -4.203 1 97 49 GLN B N 1
ATOM 1526 C CA . GLN B 1 49 ? 1.208 -14.711 -4.535 1 97 49 GLN B CA 1
ATOM 1527 C C . GLN B 1 49 ? 0.411 -14.328 -3.289 1 97 49 GLN B C 1
ATOM 1529 O O . GLN B 1 49 ? 0.058 -13.164 -3.105 1 97 49 GLN B O 1
ATOM 1534 N N . ALA B 1 50 ? 0.2 -15.25 -2.439 1 97.69 50 ALA B N 1
ATOM 1535 C CA . ALA B 1 50 ? -0.564 -15.016 -1.217 1 97.69 50 ALA B CA 1
ATOM 1536 C C . ALA B 1 50 ? 0.176 -14.062 -0.282 1 97.69 50 ALA B C 1
ATOM 1538 O O . ALA B 1 50 ? -0.427 -13.156 0.294 1 97.69 50 ALA B O 1
ATOM 1539 N N . ARG B 1 51 ? 1.394 -14.258 -0.134 1 97.88 51 ARG B N 1
ATOM 1540 C CA . ARG B 1 51 ? 2.18 -13.383 0.733 1 97.88 51 ARG B CA 1
ATOM 1541 C C . ARG B 1 51 ? 2.271 -11.977 0.156 1 97.88 51 ARG B C 1
ATOM 1543 O O . ARG B 1 51 ? 2.254 -10.992 0.9 1 97.88 51 ARG B O 1
ATOM 1550 N N . THR B 1 52 ? 2.395 -11.859 -1.148 1 97.88 52 THR B N 1
ATOM 1551 C CA . THR B 1 52 ? 2.385 -10.555 -1.806 1 97.88 52 THR B CA 1
ATOM 1552 C C . THR B 1 52 ? 1.044 -9.859 -1.604 1 97.88 52 THR B C 1
ATOM 1554 O O . THR B 1 52 ? 0.999 -8.664 -1.299 1 97.88 52 THR B O 1
ATOM 1557 N N . PHE B 1 53 ? -0.025 -10.617 -1.761 1 98.31 53 PHE B N 1
ATOM 1558 C CA . PHE B 1 53 ? -1.362 -10.094 -1.505 1 98.31 53 PHE B CA 1
ATOM 1559 C C . PHE B 1 53 ? -1.496 -9.633 -0.06 1 98.31 53 PHE B C 1
ATOM 1561 O O . PHE B 1 53 ? -2.066 -8.57 0.207 1 98.31 53 PHE B O 1
ATOM 1568 N N . GLY B 1 54 ? -0.965 -10.398 0.809 1 98.19 54 GLY B N 1
ATOM 1569 C CA . GLY B 1 54 ? -1.001 -10.07 2.227 1 98.19 54 GLY B CA 1
ATOM 1570 C C . GLY B 1 54 ? -0.279 -8.781 2.564 1 98.19 54 GLY B C 1
ATOM 1571 O O . GLY B 1 54 ? -0.756 -7.996 3.383 1 98.19 54 GLY B O 1
ATOM 1572 N N . ILE B 1 55 ? 0.851 -8.602 1.971 1 98.38 55 ILE B N 1
ATOM 1573 C CA . ILE B 1 55 ? 1.622 -7.391 2.234 1 98.38 55 ILE B CA 1
ATOM 1574 C C . ILE B 1 55 ? 0.87 -6.176 1.702 1 98.38 55 ILE B C 1
ATOM 1576 O O . ILE B 1 55 ? 0.844 -5.121 2.346 1 98.38 55 ILE B O 1
ATOM 1580 N N . TRP B 1 56 ? 0.296 -6.312 0.52 1 98.44 56 TRP B N 1
ATOM 1581 C CA . TRP B 1 56 ? -0.513 -5.242 -0.052 1 98.44 56 TRP B CA 1
ATOM 1582 C C . TRP B 1 56 ? -1.688 -4.898 0.857 1 98.44 56 TRP B C 1
ATOM 1584 O O . TRP B 1 56 ? -1.951 -3.727 1.131 1 98.44 56 TRP B O 1
ATOM 1594 N N . THR B 1 57 ? -2.416 -5.914 1.356 1 98.38 57 THR B N 1
ATOM 1595 C CA . THR B 1 57 ? -3.578 -5.676 2.207 1 98.38 57 THR B CA 1
ATOM 1596 C C . THR B 1 57 ? -3.15 -5.129 3.564 1 98.38 57 THR B C 1
ATOM 1598 O O . THR B 1 57 ? -3.867 -4.328 4.172 1 98.38 57 THR B O 1
ATOM 1601 N N . LEU B 1 58 ? -2.039 -5.555 4.031 1 98.69 58 LEU B N 1
ATOM 1602 C CA . LEU B 1 58 ? -1.525 -5.016 5.289 1 98.69 58 LEU B CA 1
ATOM 1603 C C . LEU B 1 58 ? -1.244 -3.521 5.164 1 98.69 58 LEU B C 1
ATOM 1605 O O . LEU B 1 58 ? -1.631 -2.74 6.039 1 98.69 58 LEU B O 1
ATOM 1609 N N . LEU B 1 59 ? -0.555 -3.172 4.125 1 98.69 59 LEU B N 1
ATOM 1610 C CA . LEU B 1 59 ? -0.268 -1.759 3.898 1 98.69 59 LEU B CA 1
ATOM 1611 C C . LEU B 1 59 ? -1.559 -0.952 3.797 1 98.69 59 LEU B C 1
ATOM 1613 O O . LEU B 1 59 ? -1.67 0.126 4.383 1 98.69 59 LEU B O 1
ATOM 1617 N N . SER B 1 60 ? -2.543 -1.47 3.076 1 98.81 60 SER B N 1
ATOM 1618 C CA . SER B 1 60 ? -3.834 -0.801 2.953 1 98.81 60 SER B CA 1
ATOM 1619 C C . SER B 1 60 ? -4.508 -0.647 4.312 1 98.81 60 SER B C 1
ATOM 1621 O O . SER B 1 60 ? -5.098 0.396 4.602 1 98.81 60 SER B O 1
ATOM 1623 N N . SER B 1 61 ? -4.418 -1.651 5.07 1 98.88 61 SER B N 1
ATOM 1624 C CA . SER B 1 61 ? -5 -1.62 6.41 1 98.88 61 SER B CA 1
ATOM 1625 C C . SER B 1 61 ? -4.395 -0.5 7.25 1 98.88 61 SER B C 1
ATOM 1627 O O . SER B 1 61 ? -5.121 0.253 7.902 1 98.88 61 SER B O 1
ATOM 1629 N N . VAL B 1 62 ? -3.125 -0.396 7.242 1 98.62 62 VAL B N 1
ATOM 1630 C CA . VAL B 1 62 ? -2.406 0.611 8.016 1 98.62 62 VAL B CA 1
ATOM 1631 C C . VAL B 1 62 ? -2.812 2.008 7.551 1 98.62 62 VAL B C 1
ATOM 1633 O O . VAL B 1 62 ? -3.123 2.877 8.367 1 98.62 62 VAL B O 1
ATOM 1636 N N . ILE B 1 63 ? -2.854 2.205 6.266 1 98.81 63 ILE B N 1
ATOM 1637 C CA . ILE B 1 63 ? -3.23 3.494 5.695 1 98.81 63 ILE B CA 1
ATOM 1638 C C . ILE B 1 63 ? -4.645 3.859 6.141 1 98.81 63 ILE B C 1
ATOM 1640 O O . ILE B 1 63 ? -4.887 4.977 6.609 1 98.81 63 ILE B O 1
ATOM 1644 N N . ARG B 1 64 ? -5.555 2.924 6.031 1 98.88 64 ARG B N 1
ATOM 1645 C CA . ARG B 1 64 ? -6.965 3.174 6.32 1 98.88 64 ARG B CA 1
ATOM 1646 C C . ARG B 1 64 ? -7.18 3.42 7.812 1 98.88 64 ARG B C 1
ATOM 1648 O O . ARG B 1 64 ? -7.969 4.285 8.195 1 98.88 64 ARG B O 1
ATOM 1655 N N . CYS B 1 65 ? -6.469 2.729 8.602 1 98.69 65 CYS B N 1
ATOM 1656 C CA . CYS B 1 65 ? -6.559 2.914 10.039 1 98.69 65 CYS B CA 1
ATOM 1657 C C . CYS B 1 65 ? -6.078 4.301 10.445 1 98.69 65 CYS B C 1
ATOM 1659 O O . CYS B 1 65 ? -6.758 5.008 11.195 1 98.69 65 CYS B O 1
ATOM 1661 N N . PHE B 1 66 ? -4.973 4.719 9.961 1 98.56 66 PHE B N 1
ATOM 1662 C CA . PHE B 1 66 ? -4.414 6.012 10.344 1 98.56 66 PHE B CA 1
ATOM 1663 C C . PHE B 1 66 ? -5.25 7.148 9.773 1 98.56 66 PHE B C 1
ATOM 1665 O O . PHE B 1 66 ? -5.371 8.211 10.398 1 98.56 66 PHE B O 1
ATOM 1672 N N . CYS B 1 67 ? -5.785 6.898 8.57 1 98.44 67 CYS B N 1
ATOM 1673 C CA . CYS B 1 67 ? -6.691 7.906 8.023 1 98.44 67 CYS B CA 1
ATOM 1674 C C . CYS B 1 67 ? -7.91 8.086 8.922 1 98.44 67 CYS B C 1
ATOM 1676 O O . CYS B 1 67 ? -8.359 9.211 9.148 1 98.44 67 CYS B O 1
ATOM 1678 N N . ALA B 1 68 ? -8.438 6.949 9.43 1 98.5 68 ALA B N 1
ATOM 1679 C CA . ALA B 1 68 ? -9.578 7.031 10.344 1 98.5 68 ALA B CA 1
ATOM 1680 C C . ALA B 1 68 ? -9.227 7.844 11.586 1 98.5 68 ALA B C 1
ATOM 1682 O O . ALA B 1 68 ? -10.031 8.648 12.055 1 98.5 68 ALA B O 1
ATOM 1683 N N . ILE B 1 69 ? -8.055 7.703 12.055 1 97.38 69 ILE B N 1
ATOM 1684 C CA . ILE B 1 69 ? -7.586 8.391 13.258 1 97.38 69 ILE B CA 1
ATOM 1685 C C . ILE B 1 69 ? -7.344 9.867 12.945 1 97.38 69 ILE B C 1
ATOM 1687 O O . ILE B 1 69 ? -7.699 10.742 13.742 1 97.38 69 ILE B O 1
ATOM 1691 N N . ASP B 1 70 ? -6.762 10.102 11.836 1 96.88 70 ASP B N 1
ATOM 1692 C CA . ASP B 1 70 ? -6.414 11.453 11.406 1 96.88 70 ASP B CA 1
ATOM 1693 C C . ASP B 1 70 ? -7.195 11.844 10.148 1 96.88 70 ASP B C 1
ATOM 1695 O O . ASP B 1 70 ? -6.605 12.234 9.141 1 96.88 70 ASP B O 1
ATOM 1699 N N . ILE B 1 71 ? -8.477 11.914 10.32 1 97 71 ILE B N 1
ATOM 1700 C CA . ILE B 1 71 ? -9.375 12.031 9.172 1 97 71 ILE B CA 1
ATOM 1701 C C . ILE B 1 71 ? -9.227 13.406 8.539 1 97 71 ILE B C 1
ATOM 1703 O O . ILE B 1 71 ? -9.586 13.602 7.375 1 97 71 ILE B O 1
ATOM 1707 N N . HIS B 1 72 ? -8.703 14.383 9.227 1 95.75 72 HIS B N 1
ATOM 1708 C CA . HIS B 1 72 ? -8.617 15.742 8.711 1 95.75 72 HIS B CA 1
ATOM 1709 C C . HIS B 1 72 ? -7.328 15.953 7.926 1 95.75 72 HIS B C 1
ATOM 1711 O O . HIS B 1 72 ? -7.121 17.016 7.336 1 95.75 72 HIS B O 1
ATOM 1717 N N . ASN B 1 73 ? -6.48 14.953 7.949 1 96.81 73 ASN B N 1
ATOM 1718 C CA . ASN B 1 73 ? -5.281 15 7.117 1 96.81 73 ASN B CA 1
ATOM 1719 C C . ASN B 1 73 ? -5.613 14.812 5.641 1 96.81 73 ASN B C 1
ATOM 1721 O O . ASN B 1 73 ? -5.801 13.68 5.184 1 96.81 73 ASN B O 1
ATOM 1725 N N . LYS B 1 74 ? -5.578 15.82 4.918 1 96.12 74 LYS B N 1
ATOM 1726 C CA . LYS B 1 74 ? -6.066 15.805 3.543 1 96.12 74 LYS B CA 1
ATOM 1727 C C . LYS B 1 74 ? -5.207 14.898 2.666 1 96.12 74 LYS B C 1
ATOM 1729 O O . LYS B 1 74 ? -5.734 14.141 1.844 1 96.12 74 LYS B O 1
ATOM 1734 N N . THR B 1 75 ? -3.943 15.031 2.779 1 97.38 75 THR B N 1
ATOM 1735 C CA . THR B 1 75 ? -3.055 14.203 1.968 1 97.38 75 THR B CA 1
ATOM 1736 C C . THR B 1 75 ? -3.291 12.719 2.246 1 97.38 75 THR B C 1
ATOM 1738 O O . THR B 1 75 ? -3.402 11.922 1.316 1 97.38 75 THR B O 1
ATOM 1741 N N . LEU B 1 76 ? -3.354 12.422 3.518 1 97.94 76 LEU B N 1
ATOM 1742 C CA . LEU B 1 76 ? -3.617 11.039 3.898 1 97.94 76 LEU B CA 1
ATOM 1743 C C . LEU B 1 76 ? -4.98 10.586 3.391 1 97.94 76 LEU B C 1
ATOM 1745 O O . LEU B 1 76 ? -5.141 9.438 2.961 1 97.94 76 LEU B O 1
ATOM 1749 N N . TYR B 1 77 ? -5.953 11.484 3.477 1 98.44 77 TYR B N 1
ATOM 1750 C CA . TYR B 1 77 ? -7.293 11.203 2.977 1 98.44 77 TYR B CA 1
ATOM 1751 C C . TYR B 1 77 ? -7.258 10.828 1.499 1 98.44 77 TYR B C 1
ATOM 1753 O O . TYR B 1 77 ? -7.867 9.844 1.087 1 98.44 77 TYR B O 1
ATOM 1761 N N . HIS B 1 78 ? -6.547 11.516 0.745 1 97.88 78 HIS B N 1
ATOM 1762 C CA . HIS B 1 78 ? -6.449 11.227 -0.682 1 97.88 78 HIS B CA 1
ATOM 1763 C C . HIS B 1 78 ? -5.719 9.914 -0.936 1 97.88 78 HIS B C 1
ATOM 1765 O O . HIS B 1 78 ? -6.098 9.148 -1.827 1 97.88 78 HIS B O 1
ATOM 1771 N N . ILE B 1 79 ? -4.688 9.68 -0.226 1 98.75 79 ILE B N 1
ATOM 1772 C CA . ILE B 1 79 ? -3.967 8.422 -0.373 1 98.75 79 ILE B CA 1
ATOM 1773 C C . ILE B 1 79 ? -4.895 7.254 -0.044 1 98.75 79 ILE B C 1
ATOM 1775 O O . ILE B 1 79 ? -4.883 6.23 -0.73 1 98.75 79 ILE B O 1
ATOM 1779 N N . THR B 1 80 ? -5.648 7.426 1 1 98.88 80 THR B N 1
ATOM 1780 C CA . THR B 1 80 ? -6.594 6.383 1.382 1 98.88 80 THR B CA 1
ATOM 1781 C C . THR B 1 80 ? -7.617 6.148 0.275 1 98.88 80 THR B C 1
ATOM 1783 O O . THR B 1 80 ? -7.938 5.004 -0.047 1 98.88 80 THR B O 1
ATOM 1786 N N . LEU B 1 81 ? -8.117 7.25 -0.252 1 98.69 81 LEU B N 1
ATOM 1787 C CA . LEU B 1 81 ? -9.016 7.133 -1.397 1 98.69 81 LEU B CA 1
ATOM 1788 C C . LEU B 1 81 ? -8.352 6.359 -2.529 1 98.69 81 LEU B C 1
ATOM 1790 O O . LEU B 1 81 ? -8.984 5.512 -3.164 1 98.69 81 LEU B O 1
ATOM 1794 N N . TRP B 1 82 ? -7.109 6.574 -2.752 1 98.38 82 TRP B N 1
ATOM 1795 C CA . TRP B 1 82 ? -6.348 5.898 -3.799 1 98.38 82 TRP B CA 1
ATOM 1796 C C . TRP B 1 82 ? -6.266 4.398 -3.531 1 98.38 82 TRP B C 1
ATOM 1798 O O . TRP B 1 82 ? -6.246 3.596 -4.465 1 98.38 82 TRP B O 1
ATOM 1808 N N . THR B 1 83 ? -6.172 3.967 -2.262 1 98.88 83 THR B N 1
ATOM 1809 C CA . THR B 1 83 ? -6.129 2.537 -1.974 1 98.88 83 THR B CA 1
ATOM 1810 C C . THR B 1 83 ? -7.379 1.843 -2.508 1 98.88 83 THR B C 1
ATOM 1812 O O . THR B 1 83 ? -7.309 0.707 -2.982 1 98.88 83 THR B O 1
ATOM 1815 N N . PHE B 1 84 ? -8.477 2.518 -2.457 1 98.88 84 PHE B N 1
ATOM 1816 C CA . PHE B 1 84 ? -9.727 1.905 -2.891 1 98.88 84 PHE B CA 1
ATOM 1817 C C . PHE B 1 84 ? -9.836 1.911 -4.41 1 98.88 84 PHE B C 1
ATOM 1819 O O . PHE B 1 84 ? -10.398 0.986 -5 1 98.88 84 PHE B O 1
ATOM 1826 N N . PHE B 1 85 ? -9.344 2.912 -5.039 1 98.75 85 PHE B N 1
ATOM 1827 C CA . PHE B 1 85 ? -9.289 2.9 -6.496 1 98.75 85 PHE B CA 1
ATOM 1828 C C . PHE B 1 85 ? -8.406 1.763 -6.992 1 98.75 85 PHE B C 1
ATOM 1830 O O . PHE B 1 85 ? -8.727 1.107 -7.984 1 98.75 85 PHE B O 1
ATOM 1837 N N . LEU B 1 86 ? -7.297 1.6 -6.324 1 98.69 86 LEU B N 1
ATOM 1838 C CA . LEU B 1 86 ? -6.391 0.524 -6.707 1 98.69 86 LEU B CA 1
ATOM 1839 C C . LEU B 1 86 ? -7.047 -0.838 -6.516 1 98.69 86 LEU B C 1
ATOM 1841 O O . LEU B 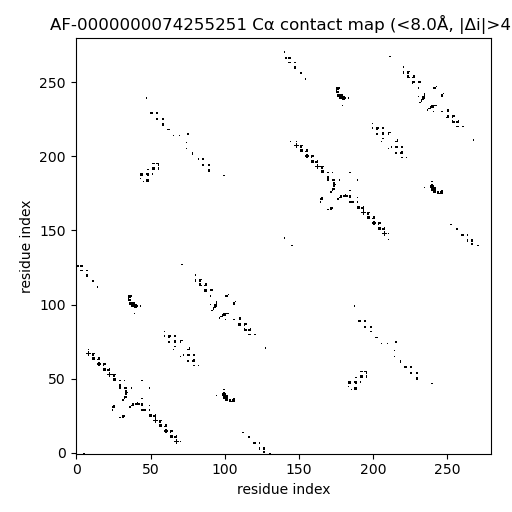1 86 ? -6.906 -1.724 -7.363 1 98.69 86 LEU B O 1
ATOM 1845 N N . ALA B 1 87 ? -7.789 -0.96 -5.387 1 98.62 87 ALA B N 1
ATOM 1846 C CA . ALA B 1 87 ? -8.508 -2.209 -5.152 1 98.62 87 ALA B CA 1
ATOM 1847 C C . ALA B 1 87 ? -9.547 -2.453 -6.242 1 98.62 87 ALA B C 1
ATOM 1849 O O . ALA B 1 87 ? -9.641 -3.557 -6.785 1 98.62 87 ALA B O 1
ATOM 1850 N N . LEU B 1 88 ? -10.281 -1.452 -6.602 1 98.56 88 LEU B N 1
ATOM 1851 C CA . LEU B 1 88 ? -11.273 -1.573 -7.664 1 98.56 88 LEU B CA 1
ATOM 1852 C C . LEU B 1 88 ? -10.609 -1.94 -8.984 1 98.56 88 LEU B C 1
ATOM 1854 O O . LEU B 1 88 ? -11.039 -2.871 -9.672 1 98.56 88 LEU B O 1
ATOM 1858 N N . GLY B 1 89 ? -9.586 -1.211 -9.305 1 98.38 89 GLY B N 1
ATOM 1859 C CA . GLY B 1 89 ? -8.867 -1.492 -10.539 1 98.38 89 GLY B CA 1
ATOM 1860 C C . GLY B 1 89 ? -8.328 -2.908 -10.609 1 98.38 89 GLY B C 1
ATOM 1861 O O . GLY B 1 89 ? -8.469 -3.582 -11.633 1 98.38 89 GLY B O 1
ATOM 1862 N N . HIS B 1 90 ? -7.715 -3.32 -9.523 1 98.5 90 HIS B N 1
ATOM 1863 C CA . HIS B 1 90 ? -7.133 -4.66 -9.5 1 98.5 90 HIS B CA 1
ATOM 1864 C C . HIS B 1 90 ? -8.203 -5.727 -9.68 1 98.5 90 HIS B C 1
ATOM 1866 O O . HIS B 1 90 ? -8.086 -6.586 -10.562 1 98.5 90 HIS B O 1
ATOM 1872 N N . PHE B 1 91 ? -9.32 -5.691 -8.938 1 98.38 91 PHE B N 1
ATOM 1873 C CA . PHE B 1 91 ? -10.305 -6.773 -8.953 1 98.38 91 PHE B CA 1
ATOM 1874 C C . PHE B 1 91 ? -11.156 -6.711 -10.211 1 98.38 91 PHE B C 1
ATOM 1876 O O . PHE B 1 91 ? -11.57 -7.746 -10.742 1 98.38 91 PHE B O 1
ATOM 1883 N N . LEU B 1 92 ? -11.453 -5.535 -10.703 1 98.25 92 LEU B N 1
ATOM 1884 C CA . LEU B 1 92 ? -12.211 -5.426 -11.945 1 98.25 92 LEU B CA 1
ATOM 1885 C C . LEU B 1 92 ? -11.414 -5.996 -13.117 1 98.25 92 LEU B C 1
ATOM 1887 O O . LEU B 1 92 ? -11.961 -6.73 -13.945 1 98.25 92 LEU B O 1
ATOM 1891 N N . THR B 1 93 ? -10.102 -5.68 -13.195 1 98.19 93 THR B N 1
ATOM 1892 C CA . THR B 1 93 ? -9.305 -6.195 -14.297 1 98.19 93 THR B CA 1
ATOM 1893 C C . THR B 1 93 ? -9.086 -7.699 -14.148 1 98.19 93 THR B C 1
ATOM 1895 O O . THR B 1 93 ? -9.031 -8.422 -15.148 1 98.19 93 THR B O 1
ATOM 1898 N N . GLU B 1 94 ? -9.031 -8.172 -12.922 1 98.19 94 GLU B N 1
ATOM 1899 C CA . GLU B 1 94 ? -8.867 -9.609 -12.719 1 98.19 94 GLU B CA 1
ATOM 1900 C C . GLU B 1 94 ? -10.125 -10.367 -13.141 1 98.19 94 GLU B C 1
ATOM 1902 O O . GLU B 1 94 ? -10.039 -11.516 -13.57 1 98.19 94 GLU B O 1
ATOM 1907 N N . VAL B 1 95 ? -11.242 -9.703 -13.031 1 97.75 95 VAL B N 1
ATOM 1908 C CA . VAL B 1 95 ? -12.5 -10.352 -13.375 1 97.75 95 VAL B CA 1
ATOM 1909 C C . VAL B 1 95 ? -12.75 -10.242 -14.875 1 97.75 95 VAL B C 1
ATOM 1911 O O . VAL B 1 95 ? -13.062 -11.242 -15.531 1 97.75 95 VAL B O 1
ATOM 1914 N N . PHE B 1 96 ? -12.492 -9.094 -15.484 1 97.62 96 PHE B N 1
ATOM 1915 C CA . PHE B 1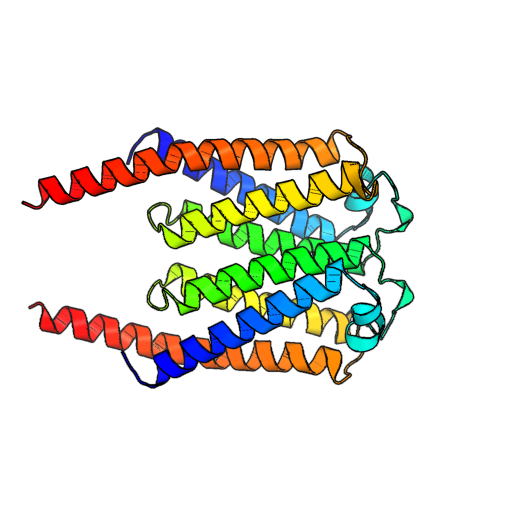 96 ? -13.039 -8.844 -16.812 1 97.62 96 PHE B CA 1
ATOM 1916 C C . PHE B 1 96 ? -11.938 -8.938 -17.875 1 97.62 96 PHE B C 1
ATOM 1918 O O . PHE B 1 96 ? -12.227 -9.148 -19.047 1 97.62 96 PHE B O 1
ATOM 1925 N N . VAL B 1 97 ? -10.734 -8.758 -17.531 1 97.62 97 VAL B N 1
ATOM 1926 C CA . VAL B 1 97 ? -9.656 -8.742 -18.5 1 97.62 97 VAL B CA 1
ATOM 1927 C C . VAL B 1 97 ? -8.852 -10.039 -18.406 1 97.62 97 VAL B C 1
ATOM 1929 O O . VAL B 1 97 ? -8.773 -10.797 -19.375 1 97.62 97 VAL B O 1
ATOM 1932 N N . PHE B 1 98 ? -8.398 -10.375 -17.203 1 96.81 98 PHE B N 1
ATOM 1933 C CA . PHE B 1 98 ? -7.477 -11.492 -17.062 1 96.81 98 PHE B CA 1
ATOM 1934 C C . PHE B 1 98 ? -8.234 -12.766 -16.703 1 96.81 98 PHE B C 1
ATOM 1936 O O . PHE B 1 98 ? -7.707 -13.875 -16.859 1 96.81 98 PHE B O 1
ATOM 1943 N N . GLU B 1 99 ? -9.406 -12.57 -16.094 1 97.44 99 GLU B N 1
ATOM 1944 C CA . GLU B 1 99 ? -10.32 -13.672 -15.789 1 97.44 99 GLU B CA 1
ATOM 1945 C C . GLU B 1 99 ? -9.711 -14.633 -14.773 1 97.44 99 GLU B C 1
ATOM 1947 O O . GLU B 1 99 ? -9.977 -15.836 -14.805 1 97.44 99 GLU B O 1
ATOM 1952 N N . THR B 1 100 ? -8.805 -14.094 -13.969 1 97.25 100 THR B N 1
ATOM 1953 C CA . THR B 1 100 ? -8.242 -14.891 -12.883 1 97.25 100 THR B CA 1
ATOM 1954 C C . THR B 1 100 ? -9.219 -14.961 -11.711 1 97.25 100 THR B C 1
ATOM 1956 O O . THR B 1 100 ? -9.109 -15.844 -10.859 1 97.25 100 THR B O 1
ATOM 1959 N N . ALA B 1 101 ? -10.109 -14.016 -11.641 1 96.19 101 ALA B N 1
ATOM 1960 C CA . ALA B 1 101 ? -11.18 -14.023 -10.648 1 96.19 101 ALA B CA 1
ATOM 1961 C C . ALA B 1 101 ? -12.547 -14.125 -11.312 1 96.19 101 ALA B C 1
ATOM 1963 O O . ALA B 1 101 ? -12.766 -13.57 -12.398 1 96.19 101 ALA B O 1
ATOM 1964 N N . ALA B 1 102 ? -13.469 -14.898 -10.688 1 95.94 102 ALA B N 1
ATOM 1965 C CA . ALA B 1 102 ? -14.867 -14.953 -11.109 1 95.94 102 ALA B CA 1
ATOM 1966 C C . ALA B 1 102 ? -15.742 -14.055 -10.242 1 95.94 102 ALA B C 1
ATOM 1968 O O . ALA B 1 102 ? -15.367 -13.719 -9.117 1 95.94 102 ALA B O 1
ATOM 1969 N N . PRO B 1 103 ? -16.812 -13.516 -10.797 1 94.88 103 PRO B N 1
ATOM 1970 C CA . PRO B 1 103 ? -17.688 -12.648 -10.008 1 94.88 103 PRO B CA 1
ATOM 1971 C C . PRO B 1 103 ? -18.5 -13.414 -8.969 1 94.88 103 PRO B C 1
ATOM 1973 O O . PRO B 1 103 ? -19.734 -13.422 -9.031 1 94.88 103 PRO B O 1
ATOM 1976 N N . THR B 1 104 ? -17.859 -14.031 -8.047 1 92.75 104 THR B N 1
ATOM 1977 C CA . THR B 1 104 ? -18.469 -14.719 -6.914 1 92.75 104 THR B CA 1
ATOM 1978 C C . THR B 1 104 ? -18.609 -13.781 -5.723 1 92.75 104 THR B C 1
ATOM 1980 O O . THR B 1 104 ? -18.141 -12.633 -5.77 1 92.75 104 THR B O 1
ATOM 1983 N N . VAL B 1 105 ? -19.188 -14.289 -4.703 1 89.56 105 VAL B N 1
ATOM 1984 C CA . VAL B 1 105 ? -19.391 -13.484 -3.502 1 89.56 105 VAL B CA 1
ATOM 1985 C C . VAL B 1 105 ? -18.047 -13.023 -2.951 1 89.56 105 VAL B C 1
ATOM 1987 O O . VAL B 1 105 ? -17.906 -11.898 -2.471 1 89.56 105 VAL B O 1
ATOM 1990 N N . GLY B 1 106 ? -17.047 -13.82 -3.061 1 90.94 106 GLY B N 1
ATOM 1991 C CA . GLY B 1 106 ? -15.711 -13.5 -2.57 1 90.94 106 GLY B CA 1
ATOM 1992 C C . GLY B 1 106 ? -15.117 -12.266 -3.221 1 90.94 106 GLY B C 1
ATOM 1993 O O . GLY B 1 106 ? -14.547 -11.414 -2.539 1 90.94 106 GLY B O 1
ATOM 1994 N N . VAL B 1 107 ? -15.266 -12.102 -4.449 1 95 107 VAL B N 1
ATOM 1995 C CA . VAL B 1 107 ? -14.695 -10.977 -5.18 1 95 107 VAL B CA 1
ATOM 1996 C C . VAL B 1 107 ? -15.648 -9.789 -5.137 1 95 107 VAL B C 1
ATOM 1998 O O . VAL B 1 107 ? -15.219 -8.633 -5.105 1 95 107 VAL B O 1
ATOM 2001 N N . LEU B 1 108 ? -16.906 -10.109 -5.07 1 95.12 108 LEU B N 1
ATOM 2002 C CA . LEU B 1 108 ? -17.891 -9.031 -5.055 1 95.12 108 LEU B CA 1
ATOM 2003 C C . LEU B 1 108 ? -17.828 -8.25 -3.748 1 95.12 108 LEU B C 1
ATOM 2005 O O . LEU B 1 108 ? -18.109 -7.051 -3.723 1 95.12 108 LEU B O 1
ATOM 2009 N N . ALA B 1 109 ? -17.438 -8.898 -2.738 1 95.56 109 ALA B N 1
ATOM 2010 C CA . ALA B 1 109 ? -17.328 -8.242 -1.438 1 95.56 109 ALA B CA 1
ATOM 2011 C C . ALA B 1 109 ? -16.297 -7.121 -1.471 1 95.56 109 ALA B C 1
ATOM 2013 O O . ALA B 1 109 ? -16.609 -5.965 -1.19 1 95.56 109 ALA B O 1
ATOM 2014 N N . PRO B 1 110 ? -15.078 -7.445 -1.835 1 96.44 110 PRO B N 1
ATOM 2015 C CA . PRO B 1 110 ? -14.109 -6.352 -1.905 1 96.44 110 PRO B CA 1
ATOM 2016 C C . PRO B 1 110 ? -14.477 -5.297 -2.947 1 96.44 110 PRO B C 1
ATOM 2018 O O . PRO B 1 110 ? -14.195 -4.109 -2.758 1 96.44 110 PRO B O 1
ATOM 2021 N N . LEU B 1 111 ? -15.117 -5.637 -3.967 1 98 111 LEU B N 1
ATOM 2022 C CA . LEU B 1 111 ? -15.555 -4.664 -4.961 1 98 111 LEU B CA 1
ATOM 2023 C C . LEU B 1 111 ? -16.609 -3.721 -4.375 1 98 111 LEU B C 1
ATOM 2025 O O . LEU B 1 111 ? -16.547 -2.51 -4.605 1 98 111 LEU B O 1
ATOM 2029 N N . MET B 1 112 ? -17.5 -4.254 -3.676 1 98 112 MET B N 1
ATOM 2030 C CA . MET B 1 112 ? -18.531 -3.436 -3.043 1 98 112 MET B CA 1
ATOM 2031 C C . MET B 1 112 ? -17.938 -2.547 -1.959 1 98 112 MET B C 1
ATOM 2033 O O . MET B 1 112 ? -18.234 -1.354 -1.89 1 98 112 MET B O 1
ATOM 2037 N N . VAL B 1 113 ? -17.125 -3.154 -1.142 1 98.19 113 VAL B N 1
ATOM 2038 C CA . VAL B 1 113 ? -16.469 -2.398 -0.078 1 98.19 113 VAL B CA 1
ATOM 2039 C C . VAL B 1 113 ? -15.68 -1.233 -0.678 1 98.19 113 VAL B C 1
ATOM 2041 O O . VAL B 1 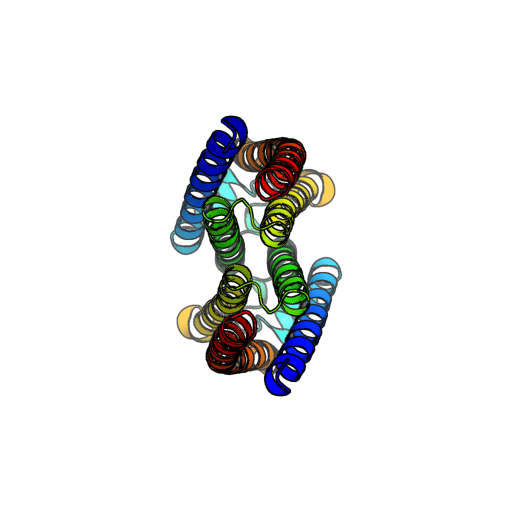113 ? -15.781 -0.099 -0.204 1 98.19 113 VAL B O 1
ATOM 2044 N N . ALA B 1 114 ? -14.906 -1.485 -1.69 1 98.81 114 ALA B N 1
ATOM 2045 C CA . ALA B 1 114 ? -14.117 -0.441 -2.332 1 98.81 114 ALA B CA 1
ATOM 2046 C C . ALA B 1 114 ? -15.008 0.623 -2.959 1 98.81 114 ALA B C 1
ATOM 2048 O O . ALA B 1 114 ? -14.742 1.82 -2.834 1 98.81 114 ALA B O 1
ATOM 2049 N N . SER B 1 115 ? -16.094 0.219 -3.602 1 98.75 115 SER B N 1
ATOM 2050 C CA . SER B 1 115 ? -17.016 1.153 -4.25 1 98.75 115 SER B CA 1
ATOM 2051 C C . SER B 1 115 ? -17.703 2.053 -3.227 1 98.75 115 SER B C 1
ATOM 2053 O O . SER B 1 115 ? -17.75 3.271 -3.396 1 98.75 115 SER B O 1
ATOM 2055 N N . PHE B 1 116 ? -18.156 1.504 -2.209 1 98.62 116 PHE B N 1
ATOM 2056 C CA . PHE B 1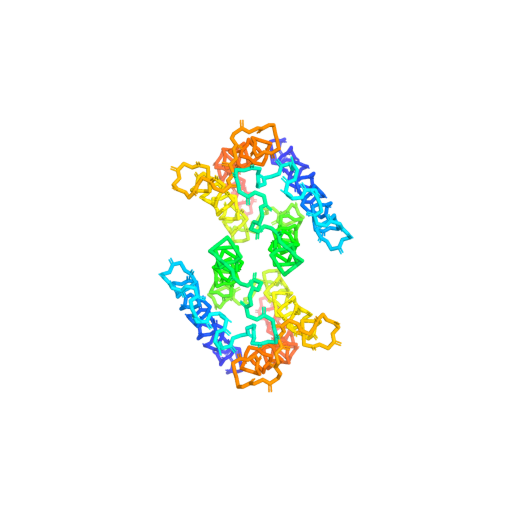 116 ? -18.812 2.271 -1.157 1 98.62 116 PHE B CA 1
ATOM 2057 C C . PHE B 1 116 ? -17.828 3.213 -0.477 1 98.62 116 PHE B C 1
ATOM 2059 O O . PHE B 1 116 ? -18.188 4.328 -0.097 1 98.62 116 PHE B O 1
ATOM 2066 N N . SER B 1 117 ? -16.656 2.717 -0.31 1 98.88 117 SER B N 1
ATOM 2067 C CA . SER B 1 117 ? -15.625 3.566 0.295 1 98.88 117 SER B CA 1
ATOM 2068 C C . SER B 1 117 ? -15.297 4.754 -0.6 1 98.88 117 SER B C 1
ATOM 2070 O O . SER B 1 117 ? -15.18 5.887 -0.122 1 98.88 117 SER B O 1
ATOM 2072 N N . VAL B 1 118 ? -15.148 4.512 -1.876 1 98.81 118 VAL B N 1
ATOM 2073 C CA . VAL B 1 118 ? -14.883 5.602 -2.809 1 98.81 118 VAL B CA 1
ATOM 2074 C C . VAL B 1 118 ? -16.016 6.617 -2.756 1 98.81 118 VAL B C 1
ATOM 2076 O O . VAL B 1 118 ? -15.781 7.816 -2.59 1 98.81 118 VAL B O 1
ATOM 2079 N N . PHE B 1 119 ? -17.203 6.148 -2.842 1 98.56 119 PHE B N 1
ATOM 2080 C CA . PHE B 1 119 ? -18.359 7.031 -2.82 1 98.56 119 PHE B CA 1
ATOM 2081 C C . PHE B 1 119 ? -18.438 7.793 -1.503 1 98.56 119 PHE B C 1
ATOM 2083 O O . PHE B 1 119 ? -18.609 9.016 -1.495 1 98.56 119 PHE B O 1
ATOM 2090 N N . GLY B 1 120 ? -18.297 7.09 -0.423 1 98.25 120 GLY B N 1
ATOM 2091 C CA . GLY B 1 120 ? -18.344 7.719 0.887 1 98.25 120 GLY B CA 1
ATOM 2092 C C . GLY B 1 120 ? -17.234 8.75 1.082 1 98.25 120 GLY B C 1
ATOM 2093 O O . GLY B 1 120 ? -17.484 9.828 1.621 1 98.25 120 GLY B O 1
ATOM 2094 N N . MET B 1 121 ? -16.125 8.43 0.659 1 98.56 121 MET B N 1
ATOM 2095 C CA . MET B 1 121 ? -15 9.336 0.879 1 98.56 121 MET B CA 1
ATOM 2096 C C . MET B 1 121 ? -15.094 10.555 -0.031 1 98.56 121 MET B C 1
ATOM 2098 O O . MET B 1 121 ? -14.695 11.656 0.354 1 98.56 121 MET B O 1
ATOM 2102 N N . LEU B 1 122 ? -15.609 10.422 -1.233 1 98.06 122 LEU B N 1
ATOM 2103 C CA . LEU B 1 122 ? -15.82 11.578 -2.096 1 98.06 122 LEU B CA 1
ATOM 2104 C C . LEU B 1 122 ? -16.859 12.523 -1.5 1 98.06 122 LEU B C 1
ATOM 2106 O O . LEU B 1 122 ? -16.688 13.75 -1.538 1 98.06 122 LEU B O 1
ATOM 2110 N N . LEU B 1 123 ? -17.875 11.977 -0.927 1 97.25 123 LEU B N 1
ATOM 2111 C CA . LEU B 1 123 ? -18.844 12.797 -0.204 1 97.25 123 LEU B CA 1
ATOM 2112 C C . LEU B 1 123 ? -18.188 13.445 1.018 1 97.25 123 LEU B C 1
ATOM 2114 O O . LEU B 1 123 ? -18.469 14.602 1.329 1 97.25 123 LEU B O 1
ATOM 2118 N N . GLY B 1 124 ? -17.359 12.68 1.673 1 96.38 124 GLY B N 1
ATOM 2119 C CA . GLY B 1 124 ? -16.672 13.156 2.861 1 96.38 124 GLY B CA 1
ATOM 2120 C C . GLY B 1 124 ? -15.766 14.344 2.586 1 96.38 124 GLY B C 1
ATOM 2121 O O . GLY B 1 124 ? -15.531 15.172 3.469 1 96.38 124 GLY B O 1
ATOM 2122 N N . LEU B 1 125 ? -15.25 14.461 1.34 1 95.25 125 LEU B N 1
ATOM 2123 C CA . LEU B 1 125 ? -14.406 15.586 0.975 1 95.25 125 LEU B CA 1
ATOM 2124 C C . LEU B 1 125 ? -15.148 16.906 1.153 1 95.25 125 LEU B C 1
ATOM 2126 O O . LEU B 1 125 ? -14.555 17.906 1.568 1 95.25 125 LEU B O 1
ATOM 2130 N N . GLN B 1 126 ? -16.375 16.953 0.875 1 92.88 126 GLN B N 1
ATOM 2131 C CA . GLN B 1 126 ? -17.203 18.141 1.017 1 92.88 126 GLN B CA 1
ATOM 2132 C C . GLN B 1 126 ? -17.344 18.547 2.482 1 92.88 126 GLN B C 1
ATOM 2134 O O . GLN B 1 126 ? -17.297 19.734 2.814 1 92.88 126 GLN B O 1
ATOM 2139 N N . TYR B 1 127 ? -17.438 17.609 3.26 1 91.75 127 TYR B N 1
ATOM 2140 C CA . TYR B 1 127 ? -17.578 17.875 4.684 1 91.75 127 TYR B CA 1
ATOM 2141 C C . TYR B 1 127 ? -16.266 18.375 5.285 1 91.75 127 TYR B C 1
ATOM 2143 O O . TYR B 1 127 ? -16.266 19.188 6.203 1 91.75 127 TYR B O 1
ATOM 2151 N N . LEU B 1 128 ? -15.211 17.844 4.82 1 91.56 128 LEU B N 1
ATOM 2152 C CA . LEU B 1 128 ? -13.906 18.281 5.293 1 91.56 128 LEU B CA 1
ATOM 2153 C C . LEU B 1 128 ? -13.664 19.75 4.914 1 91.56 128 LEU B C 1
ATOM 2155 O O . LEU B 1 128 ? -13.133 20.516 5.715 1 91.56 128 LEU B O 1
ATOM 2159 N N . GLU B 1 129 ? -14.062 20.109 3.793 1 88.31 129 GLU B N 1
ATOM 2160 C CA . GLU B 1 129 ? -13.891 21.484 3.322 1 88.31 129 GLU B CA 1
ATOM 2161 C C . GLU B 1 129 ? -14.766 22.453 4.113 1 88.31 129 GLU B C 1
ATOM 2163 O O . GLU B 1 129 ? -14.328 23.547 4.477 1 88.31 129 GLU B O 1
ATOM 2168 N N . VAL B 1 130 ? -15.93 22.047 4.391 1 87.5 130 VAL B N 1
ATOM 2169 C CA . VAL B 1 130 ? -16.859 22.891 5.137 1 87.5 130 VAL B CA 1
ATOM 2170 C C . VAL B 1 130 ? -16.344 23.078 6.566 1 87.5 130 VAL B C 1
ATOM 2172 O O . VAL B 1 130 ? -16.391 24.188 7.105 1 87.5 130 VAL B O 1
ATOM 2175 N N . GLU B 1 131 ? -15.875 22.109 7.062 1 86.31 131 GLU B N 1
ATOM 2176 C CA . GLU B 1 13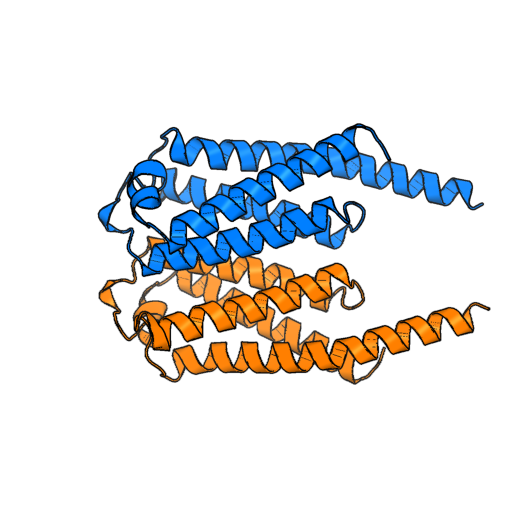1 ? -15.352 22.203 8.422 1 86.31 131 GLU B CA 1
ATOM 2177 C C . GLU B 1 131 ? -14.109 23.094 8.484 1 86.31 131 GLU B C 1
ATOM 2179 O O . GLU B 1 131 ? -13.906 23.828 9.453 1 86.31 131 GLU B O 1
ATOM 2184 N N . ARG B 1 132 ? -13.336 23.031 7.527 1 83.94 132 ARG B N 1
ATOM 2185 C CA . ARG B 1 132 ? -12.141 23.859 7.477 1 83.94 132 ARG B CA 1
ATOM 2186 C C . ARG B 1 132 ? -12.492 25.344 7.379 1 83.94 132 ARG B C 1
ATOM 2188 O O . ARG B 1 132 ? -11.906 26.172 8.07 1 83.94 132 ARG B O 1
ATOM 2195 N N . VAL B 1 133 ? -13.477 25.594 6.586 1 84.75 133 VAL B N 1
ATOM 2196 C CA . VAL B 1 133 ? -13.922 26.969 6.398 1 84.75 133 VAL B CA 1
ATOM 2197 C C . VAL B 1 133 ? -14.57 27.484 7.68 1 84.75 133 VAL B C 1
ATOM 2199 O O . VAL B 1 133 ? -14.352 28.625 8.086 1 84.75 133 VAL B O 1
ATOM 2202 N N . SER B 1 134 ? -15.25 26.672 8.367 1 84.06 134 SER B N 1
ATOM 2203 C CA . SER B 1 134 ? -15.938 27.047 9.594 1 84.06 134 SER B CA 1
ATOM 2204 C C . SER B 1 134 ? -14.945 27.328 10.727 1 84.06 134 SER B C 1
ATOM 2206 O O . SER B 1 134 ? -15.148 28.234 11.523 1 84.06 134 SER B O 1
ATOM 2208 N N . ARG B 1 135 ? -13.945 26.625 10.797 1 80.5 135 ARG B N 1
ATOM 2209 C CA . ARG B 1 135 ? -12.922 26.812 11.82 1 80.5 135 ARG B CA 1
ATOM 2210 C C . ARG B 1 135 ? -12.133 28.094 11.586 1 80.5 135 ARG B C 1
ATOM 2212 O O . ARG B 1 135 ? -11.758 28.781 12.539 1 80.5 135 ARG B O 1
ATOM 2219 N N . HIS B 1 136 ? -11.891 28.422 10.367 1 79.5 136 HIS B N 1
ATOM 2220 C CA . HIS B 1 136 ? -11.188 29.656 10.023 1 79.5 136 HIS B CA 1
ATOM 2221 C C . HIS B 1 136 ? -12.039 30.875 10.344 1 79.5 136 HIS B C 1
ATOM 2223 O O . HIS B 1 136 ? -11.516 31.891 10.789 1 79.5 136 HIS B O 1
ATOM 2229 N N . LYS B 1 137 ? -13.297 30.812 10.336 1 80.75 137 LYS B N 1
ATOM 2230 C CA . LYS B 1 137 ? -14.219 31.906 10.633 1 80.75 137 LYS B CA 1
ATOM 2231 C C . LYS B 1 137 ? -14.359 32.125 12.133 1 80.75 137 LYS B C 1
ATOM 2233 O O . LYS B 1 137 ? -14.453 33.25 12.602 1 80.75 137 LYS B O 1
ATOM 2238 N N . LYS B 1 138 ? -14.18 31.203 12.828 1 77.88 138 LYS B N 1
ATOM 2239 C CA . LYS B 1 138 ? -14.297 31.344 14.273 1 77.88 138 LYS B CA 1
ATOM 2240 C C . LYS B 1 138 ? -13.031 31.938 14.883 1 77.88 138 LYS B C 1
ATOM 2242 O O . LYS B 1 138 ? -13.086 32.594 15.93 1 77.88 138 LYS B O 1
ATOM 2247 N N . ARG B 1 139 ? -11.945 31.812 14.32 1 73.44 139 ARG B N 1
ATOM 2248 C CA . ARG B 1 139 ? -10.688 32.344 14.836 1 73.44 139 ARG B CA 1
ATOM 2249 C C . ARG B 1 139 ? -10.5 33.781 14.43 1 73.44 139 ARG B C 1
ATOM 2251 O O . ARG B 1 139 ? -9.586 34.469 14.922 1 73.44 139 ARG B O 1
ATOM 2258 N N . LYS B 1 140 ? -11.344 34.344 13.719 1 66.31 140 LYS B N 1
ATOM 2259 C CA . LYS B 1 140 ? -11.344 35.781 13.477 1 66.31 140 LYS B CA 1
ATOM 2260 C C . LYS B 1 140 ? -12.359 36.5 14.367 1 66.31 140 LYS B C 1
ATOM 2262 O O . LYS B 1 140 ? -13.406 35.938 14.703 1 66.31 140 LYS B O 1
#

=== Feature glossary ===
A reading guide for the features in this record.

Start from the sequence.

  · Sequence gives the chain of amino acids in standard one-letter code (A=alanine, C=cysteine, …, Y=tyrosine), read N→C. It is the only feature that is directly encoded by the gene; all structural features are derived from the folded form of this sequence.

Fold it, and you get atomic coordinates and the backbone conformation that goes with them.

  · The mmCIF table is the protein's shape written out atom by atom. For each backbone N, Cα, C, and carbonyl O, it records an (x, y, z) coordinate triple in Å plus the residue type, chain letter, and residue number.

  · Backbone dihedral angles. Every residue except chain termini has a φ (preceding-C → N → Cα → C) and a ψ (N → Cα → C → next-N). They are reported in degrees following the IUPAC sign convention. Secondary structure is essentially a statement about which (φ, ψ) basin each residue occupies.

  · DSSP 8-state secondary structure assigns each residue one of H (α-helix), G (3₁₀-helix), I (π-helix), E (extended β-strand), B (isolated β-bridge), T (hydrogen-bonded turn), S (bend), or '-' (coil). The assignment is computed from backbone hydrogen-bond geometry via the Kabsch–Sander algorithm.

  · P-SEA three-state annotation labels each residue as helix, strand, or coil based purely on the geometry of the Cα trace. It serves as a fallback when the full backbone (and thus DSSP) is unavailable.

Summarize the fold with a handful of shape descriptors and a per-residue structural alphabet.

  · Radius of gyration (Rg) is the root-mean-square distance of Cα atoms from their centroid — a single number for overall size and compactness. A globular domain of N residues has Rg ≈ 2.2·N^0.38 Å; an extended or disordered chain has a much larger Rg. The Cα contact count is the number of residue pairs whose Cα atoms are within 8 Å and are more than four positions apart in sequence — a standard proxy for tertiary packing density. The bounding box is the smallest axis-aligned box enclosing all Cα atoms.

  · Foldseek's 3Di representation compresses backbone geometry into a per-residue letter drawn from a learned twenty-state alphabet. It captures the tertiary interaction pattern around each residue — which residues are packed against it in space, regardless of where they are in sequence.

  · Accessible surface area quantifies burial. A residue with SASA near zero is packed into the hydrophobic core; one with SASA >100 Å² sits on the surface. Computed here via the Shrake–Rupley numerical algorithm with a 1.4 Å probe.

Ask how reliable the model is.

  · For AlphaFold models, the B-factor field carries pLDDT — the model's own estimate of local accuracy on a 0–100 scale. Regions with pLDDT<50 should be treated as essentially unmodeled; they often correspond to intrinsically disordered segments.

  · For experimental (PDB) structures, the B-factor (temperature factor) quantifies the positional spread of each atom in the crystal — a combination of thermal vibration and static disorder — in units of Å². High B-factors mark flexible loops or poorly resolved regions; low B-factors mark the rigid, well-ordered core.

  · PAE(i, j) answers: if I align the predicted and true structures on residue i, how far off (in Å) do I expect residue j to be? A block-diagonal PAE matrix with low values on the blocks and high values off-diagonal is the signature of a multi-domain protein with confidently predicted domains but uncertain inter-domain orientation.

Place it in context: what it resembles, what it is annotated as, and how it looks.

  · Structural nearest neighbors (via Foldseek easy-search vs the PDB). Reported per hit: target PDB id, E-value, and alignment TM-score. A TM-score above ~0.5 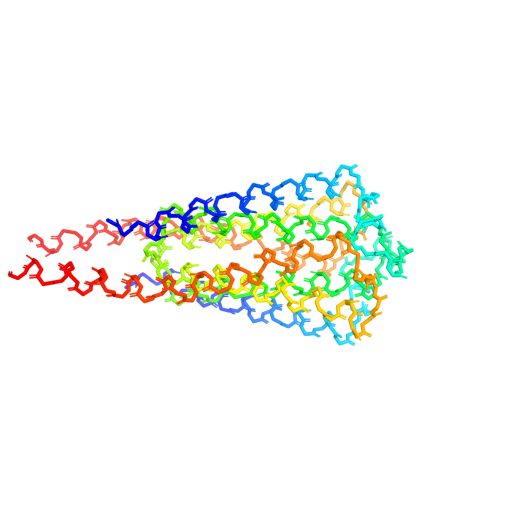is the conventional threshold for 'same fold'.

  · Functional annotations link the protein to curated databases. InterPro entries identify conserved domains and families by matching the sequence against member-database signatures (Pfam, PROSITE, CDD, …). Gene Ontology (GO) terms describe molecular function, biological process, and cellular component in a controlled vocabulary. CATH places the structure in a hierarchical fold classification (Class/Architecture/Topology/Homologous-superfamily). The organism is the source species.

  · Plot images: a contact map (which residues are close in 3D, as an N×N binary image), a Ramachandran scatter (backbone torsion angles, revealing secondary-structure composition at a glance), and — for AlphaFold structures — a PAE heatmap (pairwise prediction confidence).

  · Structure images are PyMOL renders from six orthogonal camera directions. Cartoon representation draws helices as coils and strands as arrows; sticks shows the backbone as bonds; surface shows the solvent-excluded envelope. Rainbow coloring maps sequence position to hue (blue→red, N→C); chain coloring assigns a distinct color per polypeptide.